Protein AF-A0A2D4PIX5-F1 (afdb_monomer_lite)

Structure (mmCIF, N/CA/C/O backbone):
data_AF-A0A2D4PIX5-F1
#
_entry.id   AF-A0A2D4PIX5-F1
#
loop_
_atom_site.group_PDB
_atom_site.id
_atom_site.type_symbol
_atom_site.label_atom_id
_atom_site.label_alt_id
_atom_site.label_comp_id
_atom_site.label_asym_id
_atom_site.label_entity_id
_atom_site.label_seq_id
_atom_site.pdbx_PDB_ins_code
_atom_site.Cartn_x
_atom_site.Cartn_y
_atom_site.Cartn_z
_atom_site.occupancy
_atom_site.B_iso_or_equiv
_atom_site.auth_seq_id
_atom_site.auth_comp_id
_atom_site.auth_asym_id
_atom_site.auth_atom_id
_atom_site.pdbx_PDB_model_num
ATOM 1 N N . SER A 1 1 ? -19.428 -0.415 3.803 1.00 68.75 1 SER A N 1
ATOM 2 C CA . SER A 1 1 ? -18.200 0.002 3.104 1.00 68.75 1 SER A CA 1
ATOM 3 C C . SER A 1 1 ? -18.529 0.098 1.639 1.00 68.75 1 SER A C 1
ATOM 5 O O . SER A 1 1 ? -19.451 -0.589 1.212 1.00 68.75 1 SER A O 1
ATOM 7 N N . MET A 1 2 ? -17.890 1.012 0.929 1.00 78.06 2 MET A N 1
ATOM 8 C CA . MET A 1 2 ? -18.150 1.295 -0.472 1.00 78.06 2 MET A CA 1
ATOM 9 C C . MET A 1 2 ? -17.023 0.673 -1.292 1.00 78.06 2 MET A C 1
ATOM 11 O O . MET A 1 2 ? -15.853 0.992 -1.094 1.00 78.06 2 MET A O 1
ATOM 15 N N . LEU A 1 3 ? -17.394 -0.285 -2.132 1.00 86.81 3 LEU A N 1
ATOM 16 C CA . LEU A 1 3 ? -16.522 -0.913 -3.115 1.00 86.81 3 LEU A CA 1
ATOM 17 C C . LEU A 1 3 ? -16.951 -0.326 -4.456 1.00 86.81 3 LEU A C 1
ATOM 19 O O . LEU A 1 3 ? -18.139 -0.402 -4.776 1.00 86.81 3 LEU A O 1
ATOM 23 N N . GLU A 1 4 ? -16.030 0.305 -5.174 1.00 85.31 4 GLU A N 1
ATOM 24 C CA . GLU A 1 4 ? -16.327 0.895 -6.481 1.00 85.31 4 GLU A CA 1
ATOM 25 C C . GLU A 1 4 ? -15.923 -0.084 -7.592 1.00 85.31 4 GLU A C 1
ATOM 27 O O . GLU A 1 4 ? -16.443 -1.199 -7.657 1.00 85.31 4 GLU A O 1
ATOM 32 N N . GLU A 1 5 ? -14.991 0.308 -8.457 1.00 86.38 5 GLU A N 1
ATOM 33 C CA . GLU A 1 5 ? -14.587 -0.456 -9.631 1.00 86.38 5 GLU A CA 1
ATOM 34 C C . GLU A 1 5 ? -13.271 -1.203 -9.414 1.00 86.38 5 GLU A C 1
ATOM 36 O O . GLU A 1 5 ? -12.406 -0.778 -8.649 1.00 86.38 5 GLU A O 1
ATOM 41 N N . ASN A 1 6 ? -13.118 -2.329 -10.120 1.00 90.62 6 ASN A N 1
ATOM 42 C CA . ASN A 1 6 ? -11.876 -3.103 -10.193 1.00 90.62 6 ASN A CA 1
ATOM 43 C C . ASN A 1 6 ? -11.284 -3.460 -8.818 1.00 90.62 6 ASN A C 1
ATOM 45 O O . ASN A 1 6 ? -10.094 -3.263 -8.572 1.00 90.62 6 ASN A O 1
ATOM 49 N N . VAL A 1 7 ? -12.122 -3.985 -7.918 1.00 93.38 7 VAL A N 1
ATOM 50 C CA . VAL A 1 7 ? -11.693 -4.427 -6.585 1.00 93.38 7 VAL A CA 1
ATOM 51 C C . VAL A 1 7 ? -11.619 -5.948 -6.509 1.00 93.38 7 VAL A C 1
ATOM 53 O O . VAL A 1 7 ? -12.596 -6.639 -6.801 1.00 93.38 7 VAL A O 1
ATOM 56 N N . LEU A 1 8 ? -10.479 -6.470 -6.054 1.00 93.50 8 LEU A N 1
ATOM 57 C CA . LEU A 1 8 ? -10.294 -7.888 -5.742 1.00 93.50 8 LEU A CA 1
ATOM 58 C C . LEU A 1 8 ? -10.077 -8.054 -4.239 1.00 93.50 8 LEU A C 1
ATOM 60 O O . LEU A 1 8 ? -9.268 -7.343 -3.654 1.00 93.50 8 LEU A O 1
ATOM 64 N N . ILE A 1 9 ? -10.789 -8.996 -3.616 1.00 93.31 9 ILE A N 1
ATOM 65 C CA . ILE A 1 9 ? -10.657 -9.305 -2.187 1.00 93.31 9 ILE A CA 1
ATOM 66 C C . ILE A 1 9 ? -10.361 -10.793 -2.027 1.00 93.31 9 ILE A C 1
ATOM 68 O O . ILE A 1 9 ? -11.140 -11.639 -2.469 1.00 93.31 9 ILE A O 1
ATOM 72 N N . GLY A 1 10 ? -9.242 -11.103 -1.382 1.00 92.88 10 GLY A N 1
ATOM 73 C CA . GLY A 1 10 ? -8.827 -12.459 -1.071 1.00 92.88 10 GLY A CA 1
ATOM 74 C C . GLY A 1 10 ? -9.672 -13.121 0.017 1.00 92.88 10 GLY A C 1
ATOM 75 O O . GLY A 1 10 ? -10.401 -12.486 0.784 1.00 92.88 10 GLY A O 1
ATOM 76 N N . GLN A 1 11 ? -9.572 -14.446 0.089 1.00 94.75 11 GLN A N 1
ATOM 77 C CA . GLN A 1 11 ? -10.284 -15.246 1.080 1.00 94.75 11 GLN A CA 1
ATOM 78 C C . GLN A 1 11 ? -9.798 -14.936 2.503 1.00 94.75 11 GLN A C 1
ATOM 80 O O . GLN A 1 11 ? -8.610 -14.757 2.733 1.00 94.75 11 GLN A O 1
ATOM 85 N N . GLY A 1 12 ? -10.717 -14.917 3.473 1.00 92.50 12 GLY A N 1
ATOM 86 C CA . GLY A 1 12 ? -10.371 -14.698 4.884 1.00 92.50 12 GLY A CA 1
ATOM 87 C C . GLY A 1 12 ? -10.141 -13.232 5.255 1.00 92.50 12 GLY A C 1
ATOM 88 O O . GLY A 1 12 ? -9.856 -12.942 6.413 1.00 92.50 12 GLY A O 1
ATOM 89 N N . THR A 1 13 ? -10.308 -12.309 4.305 1.00 94.38 13 THR A N 1
ATOM 90 C CA . THR A 1 13 ? -10.126 -10.878 4.539 1.00 94.38 13 THR A CA 1
ATOM 91 C C . THR A 1 13 ? -11.342 -10.249 5.218 1.00 94.38 13 THR A C 1
ATOM 93 O O . THR A 1 13 ? -12.487 -10.473 4.820 1.00 94.38 13 THR A O 1
ATOM 96 N N . SER A 1 14 ? -11.101 -9.423 6.236 1.00 93.56 14 SER A N 1
ATOM 97 C CA . SER A 1 14 ? -12.134 -8.667 6.949 1.00 93.56 14 SER A CA 1
ATOM 98 C C . SER A 1 14 ? -12.014 -7.176 6.657 1.00 93.56 14 SER A C 1
ATOM 100 O O . SER A 1 14 ? -10.952 -6.597 6.882 1.00 93.56 14 SER A O 1
ATOM 102 N N . VAL A 1 15 ? -13.105 -6.546 6.216 1.00 93.62 15 VAL A N 1
ATOM 103 C CA . VAL A 1 15 ? -13.153 -5.107 5.917 1.00 93.62 15 VAL A CA 1
ATOM 104 C C . VAL A 1 15 ? -14.018 -4.378 6.938 1.00 93.62 15 VAL A C 1
ATOM 106 O O . VAL A 1 15 ? -15.182 -4.733 7.131 1.00 93.62 15 VAL A O 1
ATOM 109 N N . GLY A 1 16 ? -13.456 -3.350 7.577 1.00 92.06 16 GLY A N 1
ATOM 110 C CA . GLY A 1 16 ? -14.145 -2.490 8.533 1.00 92.06 16 GLY A CA 1
ATOM 111 C C . GLY A 1 16 ? -15.233 -1.622 7.902 1.00 92.06 16 GLY A C 1
ATOM 112 O O . GLY A 1 16 ? -15.526 -1.701 6.709 1.00 92.06 16 GLY A O 1
ATOM 113 N N . THR A 1 17 ? -15.873 -0.785 8.718 1.00 93.50 17 THR A N 1
ATOM 114 C CA . THR A 1 17 ? -16.970 0.104 8.299 1.00 93.50 17 THR A CA 1
ATOM 115 C C . THR A 1 17 ? -16.481 1.410 7.675 1.00 93.50 17 THR A C 1
ATOM 117 O O . THR A 1 17 ? -15.438 1.933 8.041 1.00 93.50 17 THR A O 1
ATOM 120 N N . LYS A 1 18 ? -17.294 1.995 6.779 1.00 92.75 18 LYS A N 1
ATOM 121 C CA . LYS A 1 18 ? -17.031 3.287 6.104 1.00 92.75 18 LYS A CA 1
ATOM 122 C C . LYS A 1 18 ? -15.736 3.338 5.275 1.00 92.75 18 LYS A C 1
ATOM 124 O O . LYS A 1 18 ? -15.206 4.419 5.063 1.00 92.75 18 LYS A O 1
ATOM 129 N N . CYS A 1 19 ? -15.244 2.197 4.801 1.00 93.12 19 CYS A N 1
ATOM 130 C CA . CYS A 1 19 ? -14.087 2.169 3.906 1.00 93.12 19 CYS A CA 1
ATOM 131 C C . CYS A 1 19 ? -14.503 2.466 2.462 1.00 93.12 19 CYS A C 1
ATOM 133 O O . CYS A 1 19 ? -15.611 2.081 2.077 1.00 93.12 19 CYS A O 1
ATOM 135 N N . CYS A 1 20 ? -13.616 3.093 1.694 1.00 93.56 20 CYS A N 1
ATOM 136 C CA . CYS A 1 20 ? -13.754 3.333 0.257 1.00 93.56 20 CYS A CA 1
ATOM 137 C C . CYS A 1 20 ? -12.585 2.654 -0.456 1.00 93.56 20 CYS A C 1
ATOM 139 O O . CYS A 1 20 ? -11.434 2.947 -0.141 1.00 93.56 20 CYS A O 1
ATOM 141 N N . ILE A 1 21 ? -12.874 1.719 -1.360 1.00 94.00 21 ILE A N 1
ATOM 142 C CA . ILE A 1 21 ? -11.852 0.927 -2.052 1.00 94.00 21 ILE A CA 1
ATOM 143 C C . ILE A 1 21 ? -12.113 1.019 -3.556 1.00 94.00 21 ILE A C 1
ATOM 145 O O . ILE A 1 21 ? -13.198 0.645 -4.011 1.00 94.00 21 ILE A O 1
ATOM 149 N N . THR A 1 22 ? -11.118 1.506 -4.298 1.00 93.94 22 THR A N 1
ATOM 150 C CA . THR A 1 22 ? -11.182 1.801 -5.736 1.00 93.94 22 THR A CA 1
ATOM 151 C C . THR A 1 22 ? -9.946 1.239 -6.440 1.00 93.94 22 THR A C 1
ATOM 153 O O . THR A 1 22 ? -8.817 1.415 -5.974 1.00 93.94 22 THR A O 1
ATOM 156 N N . ASN A 1 23 ? -10.139 0.509 -7.541 1.00 93.69 23 ASN A N 1
ATOM 157 C CA . ASN A 1 23 ? -9.085 -0.058 -8.395 1.00 93.69 23 ASN A CA 1
ATOM 158 C C . ASN A 1 23 ? -7.965 -0.780 -7.624 1.00 93.69 23 ASN A C 1
ATOM 160 O O . ASN A 1 23 ? -6.791 -0.647 -7.961 1.00 93.69 23 ASN A O 1
ATOM 164 N N . SER A 1 24 ? -8.316 -1.491 -6.553 1.00 94.69 24 SER A N 1
ATOM 165 C CA . SER A 1 24 ? -7.353 -2.029 -5.591 1.00 94.69 24 SER A CA 1
ATOM 166 C C . SER A 1 24 ? -7.476 -3.541 -5.447 1.00 94.69 24 SER A C 1
ATOM 168 O O . SER A 1 24 ? -8.567 -4.111 -5.507 1.00 94.69 24 SER A O 1
ATOM 170 N N . VAL A 1 25 ? -6.348 -4.194 -5.199 1.00 94.69 25 VAL A N 1
ATOM 171 C CA . VAL A 1 25 ? -6.268 -5.639 -4.970 1.00 94.69 25 VAL A CA 1
ATOM 172 C C . VAL A 1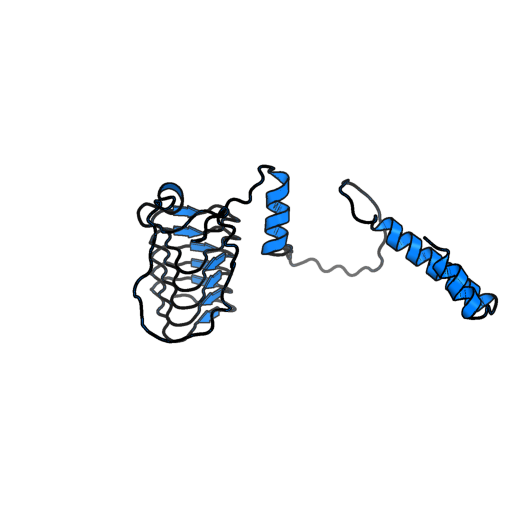 25 ? -5.906 -5.882 -3.517 1.00 94.69 25 VAL A C 1
ATOM 174 O O . VAL A 1 25 ? -4.940 -5.318 -3.014 1.00 94.69 25 VAL A O 1
ATOM 177 N N . ILE A 1 26 ? -6.678 -6.729 -2.845 1.00 95.44 26 ILE A N 1
ATOM 178 C CA . ILE A 1 26 ? -6.451 -7.127 -1.461 1.00 95.44 26 ILE A CA 1
ATOM 179 C C . ILE A 1 26 ? -6.238 -8.634 -1.420 1.00 95.44 26 ILE A C 1
ATOM 181 O O . ILE A 1 26 ? -7.119 -9.391 -1.829 1.00 95.44 26 ILE A O 1
ATOM 185 N N . GLY A 1 27 ? -5.087 -9.066 -0.911 1.00 93.81 27 GLY A N 1
ATOM 186 C CA . GLY A 1 27 ? -4.755 -10.470 -0.721 1.00 93.81 27 GLY A CA 1
ATOM 187 C C . GLY A 1 27 ? -5.623 -11.183 0.330 1.00 93.81 27 GLY A C 1
ATOM 188 O O . GLY A 1 27 ? -6.528 -10.588 0.927 1.00 93.81 27 GLY A O 1
ATOM 189 N N . PRO A 1 28 ? -5.419 -12.498 0.506 1.00 95.25 28 PRO A N 1
ATOM 190 C CA . PRO A 1 28 ? -6.072 -13.308 1.526 1.00 95.25 28 PRO A CA 1
ATOM 191 C C . PRO A 1 28 ? -5.591 -12.984 2.948 1.00 95.25 28 PRO A C 1
ATOM 193 O O . PRO A 1 28 ? -4.475 -12.519 3.162 1.00 95.25 28 PRO A O 1
ATOM 196 N N . ASN A 1 29 ? -6.452 -13.288 3.924 1.00 94.75 29 ASN A N 1
ATOM 197 C CA . ASN A 1 29 ? -6.227 -13.121 5.367 1.00 94.75 29 ASN A CA 1
ATOM 198 C C . ASN A 1 29 ? -5.906 -11.686 5.824 1.00 94.75 29 ASN A C 1
ATOM 200 O O . ASN A 1 29 ? -5.376 -11.476 6.916 1.00 94.75 29 ASN A O 1
ATOM 204 N N . CYS A 1 30 ? -6.274 -10.680 5.032 1.00 95.38 30 CYS A N 1
ATOM 205 C CA . CYS A 1 30 ? -6.014 -9.287 5.374 1.00 95.38 30 CYS A CA 1
ATOM 206 C C . CYS A 1 30 ? -7.049 -8.735 6.362 1.00 95.38 30 CYS A C 1
ATOM 208 O O . CYS A 1 30 ? -8.229 -9.099 6.353 1.00 95.38 30 CYS A O 1
ATOM 210 N N . LYS A 1 31 ? -6.639 -7.788 7.203 1.00 95.31 31 LYS A N 1
ATOM 211 C CA . LYS A 1 31 ? -7.540 -7.073 8.116 1.00 95.31 31 LYS A CA 1
ATOM 212 C C . LYS A 1 31 ? -7.507 -5.594 7.804 1.00 95.31 31 LYS A C 1
ATOM 214 O O . LYS A 1 31 ? -6.478 -4.957 7.970 1.00 95.31 31 LYS A O 1
ATOM 219 N N . ILE A 1 32 ? -8.636 -5.053 7.370 1.00 95.25 32 ILE A N 1
ATOM 220 C CA . ILE A 1 32 ? -8.787 -3.638 7.045 1.00 95.25 32 ILE A CA 1
ATOM 221 C C . ILE A 1 32 ? -9.633 -2.977 8.131 1.00 95.25 32 ILE A C 1
ATOM 223 O O . ILE A 1 32 ? -10.756 -3.417 8.387 1.00 95.25 32 ILE A O 1
ATOM 227 N N . GLY A 1 33 ? -9.097 -1.923 8.745 1.00 93.75 33 GLY A N 1
ATOM 228 C CA . GLY A 1 33 ? -9.767 -1.110 9.756 1.00 93.75 33 GLY A CA 1
ATOM 229 C C . GLY A 1 33 ? -10.956 -0.298 9.233 1.00 93.75 33 GLY A C 1
ATOM 230 O O . GLY A 1 33 ? -11.433 -0.474 8.112 1.00 93.75 33 GLY A O 1
ATOM 231 N N . ASN A 1 34 ? -11.468 0.600 10.069 1.00 94.88 34 ASN A N 1
ATOM 232 C CA . ASN A 1 34 ? -12.599 1.478 9.775 1.00 94.88 34 ASN A CA 1
ATOM 233 C C . ASN A 1 34 ? -12.159 2.780 9.100 1.00 94.88 34 ASN A C 1
ATOM 235 O O . ASN A 1 34 ? -11.138 3.358 9.452 1.00 94.88 34 ASN A O 1
ATOM 239 N N . GLY A 1 35 ? -12.976 3.298 8.180 1.00 93.25 35 GLY A N 1
ATOM 240 C CA . GLY A 1 35 ? -12.723 4.589 7.531 1.00 93.25 35 GLY A CA 1
ATOM 241 C C . GLY A 1 35 ? -11.491 4.597 6.624 1.00 93.25 35 GLY A C 1
ATOM 242 O O . GLY A 1 35 ? -10.931 5.663 6.387 1.00 93.25 35 GLY A O 1
ATOM 243 N N . VAL A 1 36 ? -11.059 3.423 6.155 1.00 95.62 36 VAL A N 1
ATOM 244 C CA . VAL A 1 36 ? -9.877 3.276 5.300 1.00 95.62 36 VAL A CA 1
ATOM 245 C C . VAL A 1 36 ? -10.204 3.687 3.867 1.00 95.62 36 VAL A C 1
ATOM 247 O O . VAL A 1 36 ? -11.257 3.325 3.338 1.00 95.62 36 VAL A O 1
ATOM 250 N N . LEU A 1 37 ? -9.288 4.411 3.230 1.00 94.88 37 LEU A N 1
ATOM 251 C CA . LEU A 1 37 ? -9.369 4.775 1.819 1.00 94.88 37 LEU A CA 1
ATOM 252 C C . LEU A 1 37 ? -8.235 4.086 1.059 1.00 94.88 37 LEU A C 1
ATOM 254 O O . LEU A 1 37 ? -7.066 4.338 1.344 1.00 94.88 37 LEU A O 1
ATOM 258 N N . LEU A 1 38 ? -8.589 3.221 0.111 1.00 94.38 38 LEU A N 1
ATOM 259 C CA . LEU A 1 38 ? -7.655 2.540 -0.783 1.00 94.38 38 LEU A CA 1
ATOM 260 C C . LEU A 1 38 ? -7.947 2.967 -2.221 1.00 94.38 38 LEU A C 1
ATOM 262 O O . LEU A 1 38 ? -9.036 2.688 -2.717 1.00 94.38 38 LEU A O 1
ATOM 266 N N . ASP A 1 39 ? -6.985 3.612 -2.876 1.00 94.38 39 ASP A N 1
ATOM 267 C CA . ASP A 1 39 ? -7.080 3.987 -4.289 1.00 94.38 39 A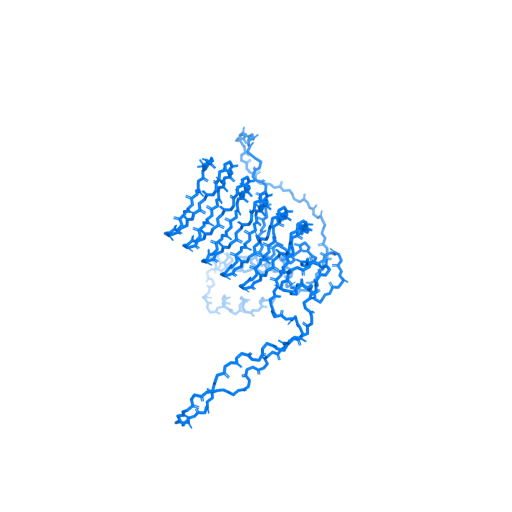SP A CA 1
ATOM 268 C C . ASP A 1 39 ? -5.865 3.480 -5.066 1.00 94.38 39 ASP A C 1
ATOM 270 O O . ASP A 1 39 ? -4.729 3.864 -4.778 1.00 94.38 39 ASP A O 1
ATOM 274 N N . ARG A 1 40 ? -6.102 2.614 -6.060 1.00 94.06 40 ARG A N 1
ATOM 275 C CA . ARG A 1 40 ? -5.048 1.970 -6.868 1.00 94.06 40 ARG A CA 1
ATOM 276 C C . ARG A 1 40 ? -3.971 1.278 -6.015 1.00 94.06 40 ARG A C 1
ATOM 278 O O . ARG A 1 40 ? -2.786 1.344 -6.333 1.00 94.06 40 ARG A O 1
ATOM 285 N N . ALA A 1 41 ? -4.368 0.645 -4.913 1.00 94.38 41 ALA A N 1
ATOM 286 C CA . ALA A 1 41 ? -3.458 0.004 -3.970 1.00 94.38 41 ALA A CA 1
ATOM 287 C C . ALA A 1 41 ? -3.385 -1.517 -4.176 1.00 94.38 41 ALA A C 1
ATOM 289 O O . ALA A 1 41 ? -4.388 -2.169 -4.474 1.00 94.38 41 ALA A O 1
ATOM 290 N N . PHE A 1 42 ? -2.204 -2.089 -3.950 1.00 94.75 42 PHE A N 1
ATOM 291 C CA . PHE A 1 42 ? -1.979 -3.534 -3.983 1.00 94.75 42 PHE A CA 1
ATOM 292 C C . PHE A 1 42 ? -1.547 -4.016 -2.608 1.00 94.75 42 PHE A C 1
ATOM 294 O O . PHE A 1 42 ? -0.483 -3.647 -2.121 1.00 94.75 42 PHE A O 1
ATOM 301 N N . LEU A 1 43 ? -2.374 -4.848 -1.989 1.00 95.25 43 LEU A N 1
ATOM 302 C CA . LEU A 1 43 ? -2.099 -5.463 -0.704 1.00 95.25 43 LEU A CA 1
ATOM 303 C C . LEU A 1 43 ? -1.913 -6.956 -0.907 1.00 95.25 43 LEU A C 1
ATOM 305 O O . LEU A 1 43 ? -2.764 -7.608 -1.514 1.00 95.25 43 LEU A O 1
ATOM 309 N N . TRP A 1 44 ? -0.806 -7.479 -0.401 1.00 94.75 44 TRP A N 1
ATOM 310 C CA . TRP A 1 44 ? -0.479 -8.897 -0.471 1.00 94.75 44 TRP A CA 1
ATOM 311 C C . TRP A 1 44 ? -1.136 -9.670 0.679 1.00 94.75 44 TRP A C 1
ATOM 313 O O . TRP A 1 44 ? -2.228 -9.301 1.115 1.00 94.75 44 TRP A O 1
ATOM 323 N N . ASN A 1 45 ? -0.544 -10.783 1.113 1.00 94.25 45 ASN A N 1
ATOM 324 C CA . ASN A 1 45 ? -1.154 -11.707 2.058 1.00 94.25 45 ASN A CA 1
ATOM 325 C C . ASN A 1 45 ? -0.918 -11.255 3.507 1.00 94.25 45 ASN A C 1
ATOM 327 O O . ASN A 1 45 ? 0.107 -10.655 3.833 1.00 94.25 45 ASN A O 1
ATOM 331 N N . ASP A 1 46 ? -1.874 -11.558 4.388 1.00 94.38 46 ASP A N 1
ATOM 332 C CA . ASP A 1 46 ? -1.741 -11.352 5.838 1.00 94.38 46 ASP A CA 1
ATOM 333 C C . ASP A 1 46 ? -1.441 -9.888 6.245 1.00 94.38 46 ASP A C 1
ATOM 335 O O . ASP A 1 46 ? -0.869 -9.607 7.301 1.00 94.38 46 ASP A O 1
ATOM 339 N N . VAL A 1 47 ? -1.880 -8.919 5.433 1.00 95.19 47 VAL A N 1
ATOM 340 C CA . VAL A 1 47 ? -1.683 -7.482 5.683 1.00 95.19 47 VAL A CA 1
ATOM 341 C C . VAL A 1 47 ? -2.695 -6.950 6.696 1.00 95.19 47 VAL A C 1
ATOM 343 O O . VAL A 1 47 ? -3.898 -7.216 6.614 1.00 95.19 47 VAL A O 1
ATOM 346 N N . HIS A 1 48 ? -2.218 -6.140 7.640 1.00 94.75 48 HIS A N 1
ATOM 347 C CA . HIS A 1 48 ? -3.038 -5.538 8.690 1.00 94.75 48 HIS A CA 1
ATOM 348 C C . HIS A 1 48 ? -3.039 -4.013 8.560 1.00 94.75 48 HIS A C 1
ATOM 350 O O . HIS A 1 48 ? -2.006 -3.372 8.715 1.00 94.75 48 HIS A O 1
ATOM 356 N N . ILE A 1 49 ? -4.206 -3.419 8.318 1.00 95.50 49 ILE A N 1
ATOM 357 C CA . ILE A 1 49 ? -4.407 -1.971 8.216 1.00 95.50 49 ILE A CA 1
ATOM 358 C C . ILE A 1 49 ? -5.258 -1.482 9.388 1.00 95.50 49 ILE A C 1
ATOM 360 O O . ILE A 1 49 ? -6.343 -2.009 9.637 1.00 95.50 49 ILE A O 1
ATOM 364 N N . GLY A 1 50 ? -4.785 -0.442 10.068 1.00 94.50 50 GLY A N 1
ATOM 365 C CA . GLY A 1 50 ? -5.495 0.258 11.131 1.00 94.50 50 GLY A CA 1
ATOM 366 C C . GLY A 1 50 ? -6.641 1.146 10.643 1.00 94.50 50 GLY A C 1
ATOM 367 O O . GLY A 1 50 ? -6.964 1.223 9.457 1.00 94.50 50 GLY A O 1
ATOM 368 N N . ASP A 1 51 ? -7.265 1.835 11.592 1.00 95.44 51 ASP A N 1
ATOM 369 C CA . ASP A 1 51 ? -8.384 2.737 11.328 1.00 95.44 51 ASP A CA 1
ATOM 370 C C . ASP A 1 51 ? -7.887 4.079 10.752 1.00 95.44 51 ASP A C 1
ATOM 372 O O . ASP A 1 51 ? -6.800 4.555 11.080 1.00 95.44 51 ASP A O 1
ATOM 376 N N . GLY A 1 52 ? -8.676 4.689 9.863 1.00 92.69 52 GLY A N 1
ATOM 377 C CA . GLY A 1 52 ? -8.389 6.009 9.284 1.00 92.69 52 GLY A CA 1
ATOM 378 C C . GLY A 1 52 ? -7.226 6.054 8.286 1.00 92.69 52 GLY A C 1
ATOM 379 O O . GLY A 1 52 ? -6.815 7.141 7.879 1.00 92.69 52 GLY A O 1
ATOM 380 N N . VAL A 1 53 ? -6.696 4.899 7.877 1.00 95.38 53 VAL A N 1
ATOM 381 C CA . VAL A 1 53 ? -5.552 4.820 6.960 1.00 95.38 53 VAL A CA 1
ATOM 382 C C . VAL A 1 53 ? -5.946 5.211 5.537 1.00 95.38 53 VAL A C 1
ATOM 384 O O . VAL A 1 53 ? -7.014 4.847 5.041 1.00 95.38 53 VAL A O 1
ATOM 387 N N . LYS A 1 54 ? -5.054 5.929 4.854 1.00 95.12 54 LYS A N 1
ATOM 388 C CA . LYS A 1 54 ? -5.215 6.324 3.452 1.00 95.12 54 LYS A CA 1
ATOM 389 C C . LYS A 1 54 ? -4.035 5.824 2.637 1.00 95.12 54 LYS A C 1
ATOM 391 O O . LYS A 1 54 ? -2.895 6.145 2.966 1.00 95.12 54 LYS A O 1
ATOM 396 N N . ILE A 1 55 ? -4.310 5.056 1.590 1.00 94.94 55 ILE A N 1
ATOM 397 C CA . ILE A 1 55 ? -3.297 4.480 0.706 1.00 94.94 55 ILE A CA 1
ATOM 398 C C . ILE A 1 55 ? -3.638 4.841 -0.734 1.00 94.94 55 ILE A C 1
ATOM 400 O O . ILE A 1 55 ? -4.715 4.498 -1.223 1.00 94.94 55 ILE A O 1
ATOM 404 N N . TYR A 1 56 ? -2.699 5.501 -1.407 1.00 94.62 56 TYR A N 1
ATOM 405 C CA . TYR A 1 56 ? -2.816 5.897 -2.808 1.00 94.62 56 TYR A CA 1
ATOM 406 C C . TYR A 1 56 ? -1.687 5.259 -3.614 1.00 94.62 56 TYR A C 1
ATOM 408 O O . TYR A 1 56 ? -0.536 5.379 -3.204 1.00 94.62 56 TYR A O 1
ATOM 416 N N . GLN A 1 57 ? -1.991 4.599 -4.739 1.00 93.44 57 GLN A N 1
ATOM 417 C CA . GLN A 1 57 ? -1.011 4.081 -5.716 1.00 93.44 57 GLN A CA 1
ATOM 418 C C . GLN A 1 57 ? 0.234 3.458 -5.068 1.00 93.44 57 GLN A C 1
ATOM 420 O O . GLN A 1 57 ? 1.357 3.857 -5.358 1.00 93.44 57 GLN A O 1
ATOM 425 N N . SER A 1 58 ? 0.031 2.551 -4.117 1.00 93.31 58 SER A N 1
ATOM 426 C CA . SER A 1 58 ? 1.103 2.005 -3.281 1.00 93.31 58 SER A CA 1
ATOM 427 C C . SER A 1 58 ? 0.983 0.492 -3.161 1.00 93.31 58 SER A C 1
ATOM 429 O O . SER A 1 58 ? -0.107 -0.071 -3.308 1.00 93.31 58 SER A O 1
ATOM 431 N N . ILE A 1 59 ? 2.112 -0.158 -2.886 1.00 93.50 59 ILE A N 1
ATOM 432 C CA . ILE A 1 59 ? 2.206 -1.607 -2.696 1.00 93.50 59 ILE A CA 1
ATOM 433 C C . ILE A 1 59 ? 2.533 -1.897 -1.233 1.00 93.50 59 ILE A C 1
ATOM 435 O O . ILE A 1 59 ? 3.442 -1.300 -0.654 1.00 93.50 59 ILE A O 1
ATOM 439 N N . VAL A 1 60 ? 1.791 -2.833 -0.649 1.00 94.06 60 VAL A N 1
ATOM 440 C CA . VAL A 1 60 ? 2.012 -3.355 0.698 1.00 94.06 60 VAL A CA 1
ATOM 441 C C . VAL A 1 60 ? 2.207 -4.865 0.607 1.00 94.06 60 VAL A C 1
ATOM 443 O O . VAL A 1 60 ? 1.272 -5.586 0.252 1.00 94.06 60 VAL A O 1
ATOM 446 N N . CYS A 1 61 ? 3.424 -5.322 0.897 1.00 93.06 61 CYS A N 1
ATOM 447 C CA . CYS A 1 61 ? 3.816 -6.728 0.817 1.00 93.06 61 CYS A CA 1
ATOM 448 C C . CYS A 1 61 ? 3.354 -7.551 2.035 1.00 93.06 61 CYS A C 1
ATOM 450 O O . CYS A 1 61 ? 2.652 -7.052 2.915 1.00 93.06 61 CYS A O 1
ATOM 452 N N . ASP A 1 62 ? 3.729 -8.834 2.057 1.00 92.88 62 ASP A N 1
ATOM 453 C CA . ASP A 1 62 ? 3.235 -9.827 3.015 1.00 92.88 62 ASP A CA 1
ATOM 454 C C . ASP A 1 62 ? 3.541 -9.478 4.478 1.00 92.88 62 ASP A C 1
ATOM 456 O O . ASP A 1 62 ? 4.612 -8.965 4.804 1.00 92.88 62 ASP A O 1
ATOM 460 N N . GLU A 1 63 ? 2.614 -9.798 5.384 1.00 91.00 63 GLU A N 1
ATOM 461 C CA . GLU A 1 63 ? 2.781 -9.615 6.840 1.00 91.00 63 GLU A CA 1
ATOM 462 C C . GLU A 1 63 ? 3.069 -8.161 7.275 1.00 91.00 63 GLU A C 1
ATOM 464 O O . GLU A 1 63 ? 3.525 -7.913 8.394 1.00 91.00 63 GLU A O 1
ATOM 469 N N . ALA A 1 64 ? 2.818 -7.175 6.412 1.00 91.12 64 ALA A N 1
ATOM 470 C CA . ALA A 1 64 ? 2.999 -5.775 6.764 1.00 91.12 64 ALA A CA 1
ATOM 471 C C . ALA A 1 64 ? 1.867 -5.274 7.680 1.00 91.12 64 ALA A C 1
ATOM 473 O O . ALA A 1 64 ? 0.683 -5.578 7.485 1.00 91.12 64 ALA A O 1
ATOM 474 N N . GLU A 1 65 ? 2.225 -4.445 8.661 1.00 92.00 65 GLU A N 1
ATOM 475 C CA . GLU A 1 65 ? 1.275 -3.802 9.568 1.00 92.00 65 GLU A CA 1
ATOM 476 C C . GLU A 1 65 ? 1.313 -2.280 9.421 1.00 92.00 65 GLU A C 1
ATOM 478 O O . GLU A 1 65 ? 2.310 -1.629 9.731 1.00 92.00 65 GLU A O 1
ATOM 483 N N . VAL A 1 66 ? 0.187 -1.685 9.047 1.00 92.88 66 VAL A N 1
ATOM 484 C CA . VAL A 1 66 ? -0.009 -0.236 9.025 1.00 92.88 66 VAL A CA 1
ATOM 485 C C . VAL A 1 66 ? -0.903 0.146 10.197 1.00 92.88 66 VAL A C 1
ATOM 487 O O . VAL A 1 66 ? -2.042 -0.308 10.283 1.00 92.88 66 VAL A O 1
ATOM 490 N N . LYS A 1 67 ? -0.399 0.957 11.131 1.00 92.81 67 LYS A N 1
ATOM 491 C CA . LYS A 1 67 ? -1.182 1.430 12.285 1.00 92.81 67 LYS A CA 1
ATOM 492 C C . LYS A 1 67 ? -2.182 2.532 11.890 1.00 92.81 67 LYS A C 1
ATOM 494 O O . LYS A 1 67 ? -2.329 2.881 10.725 1.00 92.81 67 LYS A O 1
ATOM 499 N N . GLU A 1 68 ? -2.913 3.033 12.879 1.00 92.88 68 GLU A N 1
ATOM 500 C CA . GLU A 1 68 ? -3.968 4.045 12.734 1.00 92.88 68 GLU A CA 1
ATOM 501 C C . GLU A 1 68 ? -3.462 5.423 12.269 1.00 92.88 68 GLU A C 1
ATOM 503 O O . GLU A 1 68 ? -2.329 5.821 12.556 1.00 92.88 68 GLU A O 1
ATOM 508 N N . ASP A 1 69 ? -4.323 6.151 11.551 1.00 90.88 69 ASP A N 1
ATOM 509 C CA . ASP A 1 69 ? -4.081 7.517 11.055 1.00 90.88 69 ASP A CA 1
ATOM 510 C C . ASP A 1 69 ? -2.802 7.669 10.204 1.00 90.88 69 ASP A C 1
ATOM 512 O O . ASP A 1 69 ? -2.116 8.695 10.227 1.00 90.88 69 ASP A O 1
ATOM 516 N N . VAL A 1 70 ? -2.462 6.634 9.431 1.00 92.38 70 VAL A N 1
ATOM 517 C CA . VAL A 1 70 ? -1.331 6.658 8.493 1.00 92.38 70 VAL A CA 1
ATOM 518 C C . VAL A 1 70 ? -1.791 7.090 7.103 1.00 92.38 70 VAL A C 1
ATOM 520 O O . VAL A 1 70 ? -2.818 6.638 6.601 1.00 92.38 70 VAL A O 1
ATOM 523 N N . THR A 1 71 ? -1.012 7.951 6.450 1.00 93.12 71 THR A N 1
ATOM 524 C CA . THR A 1 71 ? -1.226 8.331 5.046 1.00 93.12 71 THR A CA 1
ATOM 525 C C . THR A 1 71 ? -0.015 7.942 4.205 1.00 93.12 71 THR A C 1
ATOM 527 O O . THR A 1 71 ? 1.082 8.464 4.410 1.00 93.12 71 THR A O 1
ATOM 530 N N . LEU A 1 72 ? -0.226 7.036 3.251 1.00 92.31 72 LEU A N 1
ATOM 531 C CA . LEU A 1 72 ? 0.744 6.650 2.230 1.00 92.31 72 LEU A CA 1
ATOM 532 C C . LEU A 1 72 ? 0.422 7.408 0.944 1.00 92.31 72 LEU A C 1
ATOM 534 O O . LEU A 1 72 ? -0.628 7.186 0.335 1.00 92.31 72 LEU A O 1
ATOM 538 N N . ASN A 1 73 ? 1.309 8.324 0.560 1.00 92.12 73 ASN A N 1
ATOM 539 C CA . ASN A 1 73 ? 1.207 9.028 -0.715 1.00 92.12 73 ASN A CA 1
ATOM 540 C C . ASN A 1 73 ? 1.516 8.090 -1.898 1.00 92.12 73 ASN A C 1
ATOM 542 O O . ASN A 1 73 ? 2.054 7.004 -1.688 1.00 92.12 73 ASN A O 1
ATOM 546 N N . PRO A 1 74 ? 1.198 8.497 -3.140 1.00 90.75 74 PRO A N 1
ATOM 547 C CA . PRO A 1 74 ? 1.491 7.716 -4.338 1.00 90.75 74 PRO A CA 1
ATOM 548 C C . PRO A 1 74 ? 2.930 7.201 -4.416 1.00 90.75 74 PRO A C 1
ATOM 550 O O . PRO A 1 74 ? 3.874 7.868 -3.994 1.00 90.75 74 PRO A O 1
ATOM 553 N N . HIS A 1 75 ? 3.099 6.025 -5.012 1.00 87.19 75 HIS A N 1
ATOM 554 C CA . HIS A 1 75 ? 4.388 5.386 -5.270 1.00 87.19 75 HIS A CA 1
ATOM 555 C C . HIS A 1 75 ? 5.137 4.898 -4.023 1.00 87.19 75 HIS A C 1
ATOM 557 O O . HIS A 1 75 ? 6.360 4.758 -4.063 1.00 87.19 75 HIS A O 1
ATOM 563 N N . CYS A 1 76 ? 4.443 4.633 -2.912 1.00 88.88 76 CYS A N 1
ATOM 564 C CA . CYS A 1 76 ? 5.080 4.039 -1.739 1.00 88.88 76 CYS A CA 1
ATOM 565 C C . CYS A 1 76 ? 5.128 2.507 -1.838 1.00 88.88 76 CYS A C 1
ATOM 567 O O . CYS A 1 76 ? 4.189 1.864 -2.316 1.00 88.88 76 CYS A O 1
ATOM 569 N N . VAL A 1 77 ? 6.213 1.917 -1.339 1.00 90.19 77 VAL A N 1
ATOM 570 C CA . VAL A 1 77 ? 6.397 0.463 -1.257 1.00 90.19 77 VAL A CA 1
ATOM 571 C C . VAL A 1 77 ? 6.749 0.084 0.174 1.00 90.19 77 VAL A C 1
ATOM 573 O O . VAL A 1 77 ? 7.751 0.542 0.720 1.00 90.19 77 VAL A O 1
ATOM 576 N N . LEU A 1 78 ? 5.929 -0.767 0.782 1.00 90.50 78 LEU A N 1
ATOM 577 C CA . LEU A 1 78 ? 6.213 -1.386 2.072 1.00 90.50 78 LEU A CA 1
ATOM 578 C C . LEU A 1 78 ? 6.585 -2.846 1.828 1.00 90.50 78 LEU A C 1
ATOM 580 O O . LEU A 1 78 ? 5.755 -3.604 1.324 1.00 90.50 78 LEU A O 1
ATOM 584 N N . THR A 1 79 ? 7.815 -3.240 2.163 1.00 88.88 79 THR A N 1
ATOM 585 C CA . THR A 1 79 ? 8.245 -4.639 2.026 1.00 88.88 79 THR A CA 1
ATOM 586 C C . THR A 1 79 ? 7.622 -5.528 3.099 1.00 88.88 79 THR A C 1
ATOM 588 O O . THR A 1 79 ? 6.944 -5.062 4.018 1.00 88.88 79 THR A O 1
ATOM 591 N N . SER A 1 80 ? 7.883 -6.831 2.995 1.00 86.56 80 SER A N 1
ATOM 592 C CA . SER A 1 80 ? 7.336 -7.815 3.917 1.00 86.56 80 SER A CA 1
ATOM 593 C C . SER A 1 80 ? 7.765 -7.559 5.363 1.00 86.56 80 SER A C 1
ATOM 595 O O . SER A 1 80 ? 8.875 -7.077 5.605 1.00 86.56 80 SER A O 1
ATOM 597 N N . GLN A 1 81 ? 6.878 -7.873 6.313 1.00 85.25 81 GLN A N 1
ATOM 598 C CA . GLN A 1 81 ? 7.087 -7.758 7.768 1.00 85.25 81 GLN A CA 1
ATOM 599 C C . GLN A 1 81 ? 7.402 -6.337 8.288 1.00 85.25 81 GLN A C 1
ATOM 601 O O . GLN A 1 81 ? 7.785 -6.152 9.451 1.00 85.25 81 GLN A O 1
ATOM 606 N N . VAL A 1 82 ? 7.225 -5.308 7.456 1.00 87.50 82 VAL A N 1
ATOM 607 C CA . VAL A 1 82 ? 7.379 -3.912 7.869 1.00 87.50 82 VAL A CA 1
ATOM 608 C C . VAL A 1 82 ? 6.199 -3.493 8.738 1.00 87.50 82 VAL A C 1
ATOM 610 O O . VAL A 1 82 ? 5.038 -3.750 8.423 1.00 87.50 82 VAL A O 1
ATOM 613 N N . VAL A 1 83 ? 6.501 -2.782 9.822 1.00 87.62 83 VAL A N 1
ATOM 614 C CA . VAL A 1 83 ? 5.489 -2.154 10.674 1.00 87.62 83 VAL A CA 1
ATOM 615 C C . VAL A 1 83 ? 5.614 -0.645 10.551 1.00 87.62 83 VAL A C 1
ATOM 617 O O . VAL A 1 83 ? 6.687 -0.085 10.768 1.00 87.62 83 VAL A O 1
ATOM 620 N N . VAL A 1 84 ? 4.507 0.021 10.257 1.00 88.06 84 VAL A N 1
ATOM 621 C CA . VAL A 1 84 ? 4.398 1.475 10.195 1.00 88.06 84 VAL A CA 1
ATOM 622 C C . VAL A 1 84 ? 3.610 1.963 11.403 1.00 88.06 84 VAL A C 1
ATOM 624 O O . VAL A 1 84 ? 2.455 1.596 11.586 1.00 88.06 84 VAL A O 1
ATOM 627 N N . GLY A 1 85 ? 4.234 2.790 12.235 1.00 85.12 85 GLY A N 1
ATOM 628 C CA . GLY A 1 85 ? 3.640 3.378 13.430 1.00 85.12 85 GLY A CA 1
ATOM 629 C C . GLY A 1 85 ? 2.524 4.393 13.134 1.00 85.12 85 GLY A C 1
ATOM 630 O O . GLY A 1 85 ? 2.406 4.883 12.013 1.00 85.12 85 GLY A O 1
ATOM 631 N N . PRO A 1 86 ? 1.701 4.722 14.146 1.00 88.75 86 PRO A N 1
ATOM 632 C CA . PRO A 1 86 ? 0.512 5.550 13.961 1.00 88.75 86 PRO A CA 1
ATOM 633 C C . PRO A 1 86 ? 0.850 7.027 13.717 1.00 88.75 86 PRO A C 1
ATOM 635 O O . PRO A 1 86 ? 1.917 7.495 14.125 1.00 88.75 86 PRO A O 1
ATOM 638 N N . ASN A 1 87 ? -0.091 7.778 13.132 1.00 85.44 87 ASN A N 1
ATOM 639 C CA . ASN A 1 87 ? 0.023 9.224 12.872 1.00 85.44 87 ASN A CA 1
ATOM 640 C C . ASN A 1 87 ? 1.247 9.616 12.018 1.00 85.44 87 ASN A C 1
ATOM 642 O O . ASN A 1 87 ? 1.931 10.608 12.296 1.00 85.44 87 ASN A O 1
ATOM 646 N N . LYS A 1 88 ? 1.551 8.827 10.983 1.00 83.38 88 LYS A N 1
ATOM 647 C CA . LYS A 1 88 ? 2.660 9.086 10.056 1.00 83.38 88 LYS A CA 1
ATOM 648 C C . LYS A 1 88 ? 2.165 9.352 8.643 1.00 83.38 88 LYS A C 1
ATOM 650 O O . LYS A 1 88 ? 1.239 8.711 8.155 1.00 83.38 88 LYS A O 1
ATOM 655 N N . VAL A 1 89 ? 2.818 10.302 7.982 1.00 88.00 89 VAL A N 1
ATOM 656 C CA . VAL A 1 89 ? 2.585 10.627 6.576 1.00 88.00 89 VAL A CA 1
ATOM 657 C C . VAL A 1 89 ? 3.875 10.347 5.826 1.00 88.00 89 VAL A C 1
ATOM 659 O O . VAL A 1 89 ? 4.901 10.952 6.133 1.00 88.00 89 VAL A O 1
ATOM 662 N N . PHE A 1 90 ? 3.820 9.428 4.869 1.00 86.69 90 PHE A N 1
ATOM 663 C CA . PHE A 1 90 ? 4.964 9.085 4.031 1.00 86.69 90 PHE A CA 1
ATOM 664 C C . PHE A 1 90 ? 4.904 9.900 2.746 1.00 86.69 90 PHE A C 1
ATOM 666 O O . PHE A 1 90 ? 3.839 9.934 2.123 1.00 86.69 90 PHE A O 1
ATOM 673 N N . PRO A 1 91 ? 5.987 10.588 2.349 1.00 85.50 91 PRO A N 1
ATOM 674 C CA . PRO A 1 91 ? 6.034 11.272 1.066 1.00 85.50 91 PRO A CA 1
ATOM 675 C C . PRO A 1 91 ? 5.961 10.256 -0.076 1.00 85.50 91 PRO A C 1
ATOM 677 O O . PRO A 1 91 ? 6.195 9.064 0.113 1.00 85.50 91 PRO A O 1
ATOM 680 N N . GLU A 1 92 ? 5.626 10.730 -1.268 1.00 85.88 92 GLU A N 1
ATOM 681 C CA . GLU A 1 92 ? 5.631 9.890 -2.466 1.00 85.88 92 GLU A CA 1
ATOM 682 C C . GLU A 1 92 ? 6.994 9.209 -2.690 1.00 85.88 92 GLU A C 1
ATOM 684 O O . GLU A 1 92 ? 8.033 9.701 -2.245 1.00 85.88 92 GLU A O 1
ATOM 689 N N . GLY A 1 93 ? 7.007 8.058 -3.365 1.00 78.62 93 GLY A N 1
ATOM 690 C CA . GLY A 1 93 ? 8.246 7.331 -3.686 1.00 78.62 93 GLY A CA 1
ATOM 691 C C . GLY A 1 93 ? 8.999 6.753 -2.484 1.00 78.62 93 GLY A C 1
ATOM 692 O O . GLY A 1 93 ? 10.166 6.392 -2.614 1.00 78.62 93 GLY A O 1
ATOM 693 N N . THR A 1 94 ? 8.371 6.694 -1.310 1.00 83.31 94 THR A N 1
ATOM 694 C CA . THR A 1 94 ? 8.984 6.128 -0.106 1.00 83.31 94 THR A CA 1
ATOM 695 C C . THR A 1 94 ? 9.016 4.607 -0.198 1.00 83.31 94 THR A C 1
ATOM 697 O O . THR A 1 94 ? 7.973 3.970 -0.336 1.00 83.31 94 THR A O 1
ATOM 700 N N . VAL A 1 95 ? 10.196 4.014 -0.031 1.00 85.38 95 VAL A N 1
ATOM 701 C CA . VAL A 1 95 ? 10.355 2.562 0.101 1.00 85.38 95 VAL A CA 1
ATOM 702 C C . VAL A 1 95 ? 10.783 2.237 1.528 1.00 85.38 95 VAL A C 1
ATOM 704 O O . VAL A 1 95 ? 11.794 2.745 1.999 1.00 85.38 95 VAL A O 1
ATOM 707 N N . VAL A 1 96 ? 10.027 1.401 2.235 1.00 84.81 96 VAL A N 1
ATOM 708 C CA . VAL A 1 96 ? 10.372 0.946 3.590 1.00 84.81 96 VAL A CA 1
ATOM 709 C C . VAL A 1 96 ? 10.721 -0.534 3.527 1.00 84.81 96 VAL A C 1
ATOM 711 O O . VAL A 1 96 ? 9.878 -1.330 3.122 1.00 84.81 96 VAL A O 1
ATOM 714 N N . SER A 1 97 ? 11.946 -0.881 3.929 1.00 82.19 97 SER A N 1
ATOM 715 C CA . SER A 1 97 ? 12.496 -2.238 3.896 1.00 82.19 97 SER A CA 1
ATOM 716 C C . SER A 1 97 ? 13.014 -2.690 5.260 1.00 82.19 97 SER A C 1
ATOM 718 O O . SER A 1 97 ? 13.488 -1.874 6.046 1.00 82.19 97 SER A O 1
ATOM 720 N N . LEU A 1 98 ? 12.961 -3.988 5.562 1.00 73.06 98 LEU A N 1
ATOM 721 C CA . LEU A 1 98 ? 13.676 -4.550 6.718 1.00 73.06 98 LEU A CA 1
ATOM 722 C C . LEU A 1 98 ? 15.171 -4.758 6.456 1.00 73.06 98 LEU A C 1
ATOM 724 O O . LEU A 1 98 ? 15.942 -4.783 7.413 1.00 73.06 98 LEU A O 1
ATOM 728 N N . HIS A 1 99 ? 15.576 -4.855 5.189 1.00 67.50 99 HIS A N 1
ATOM 729 C CA . HIS A 1 99 ? 16.980 -4.965 4.812 1.00 67.50 99 HIS A CA 1
ATOM 730 C C . HIS A 1 99 ? 17.591 -3.566 4.667 1.00 67.50 99 HIS A C 1
ATOM 732 O O . HIS A 1 99 ? 17.112 -2.778 3.839 1.00 67.50 99 HIS A O 1
ATOM 738 N N . PRO A 1 100 ? 18.612 -3.216 5.470 1.00 58.31 100 PRO A N 1
ATOM 739 C CA . PRO A 1 100 ? 19.359 -1.985 5.262 1.00 58.31 100 PRO A CA 1
ATOM 740 C C . PRO A 1 100 ? 20.081 -2.041 3.908 1.00 58.31 100 PRO A C 1
ATOM 742 O O . PRO A 1 100 ? 20.580 -3.088 3.511 1.00 58.31 100 PRO A O 1
ATOM 745 N N . ALA A 1 101 ? 20.166 -0.904 3.212 1.00 55.94 101 ALA A N 1
ATOM 746 C CA . ALA A 1 101 ? 20.826 -0.804 1.903 1.00 55.94 101 ALA A CA 1
ATOM 747 C C . ALA A 1 101 ? 22.335 -1.142 1.928 1.00 55.94 101 ALA A C 1
ATOM 749 O O . ALA A 1 101 ? 22.930 -1.310 0.870 1.00 55.94 101 ALA A O 1
ATOM 750 N N . ASP A 1 102 ? 22.931 -1.251 3.120 1.00 54.31 102 ASP A N 1
ATOM 751 C CA . ASP A 1 102 ? 24.368 -1.463 3.327 1.00 54.31 102 ASP A CA 1
ATOM 752 C C . ASP A 1 102 ? 24.760 -2.935 3.565 1.00 54.31 102 ASP A C 1
ATOM 754 O O . ASP A 1 102 ? 25.945 -3.229 3.726 1.00 54.31 102 ASP A O 1
ATOM 758 N N . GLU A 1 103 ? 23.805 -3.868 3.633 1.00 51.28 103 GLU A N 1
ATOM 759 C CA . GLU A 1 103 ? 24.123 -5.297 3.734 1.00 51.28 103 GLU A CA 1
ATOM 760 C C . GLU A 1 103 ? 24.112 -5.915 2.331 1.00 51.28 103 GLU A C 1
ATOM 762 O O . GLU A 1 103 ? 23.126 -6.488 1.877 1.00 51.28 103 GLU A O 1
ATOM 767 N N . GLU A 1 104 ? 25.249 -5.789 1.636 1.00 45.16 104 GLU A N 1
ATOM 768 C CA . GLU A 1 104 ? 25.674 -6.794 0.659 1.00 45.16 104 GLU A CA 1
ATOM 769 C C . GLU A 1 104 ? 25.810 -8.126 1.418 1.00 45.16 104 GLU A C 1
ATOM 771 O O . GLU A 1 104 ? 26.888 -8.481 1.899 1.00 45.16 104 GLU A O 1
ATOM 776 N N . GLU A 1 105 ? 24.705 -8.851 1.605 1.00 45.94 105 GLU A N 1
ATOM 777 C CA . GLU A 1 105 ? 24.775 -10.278 1.906 1.00 45.94 105 GLU A CA 1
ATOM 778 C C . GLU A 1 105 ? 25.351 -10.948 0.655 1.00 45.94 105 GLU A C 1
ATOM 780 O O . GLU A 1 105 ? 24.656 -11.304 -0.294 1.00 45.94 105 GLU A O 1
ATOM 785 N N . TYR A 1 106 ? 26.680 -11.049 0.625 1.00 46.56 106 TYR A N 1
ATOM 786 C CA . TYR A 1 106 ? 27.341 -12.114 -0.103 1.00 46.56 106 TYR A CA 1
ATOM 787 C C . TYR A 1 106 ? 26.781 -13.406 0.490 1.00 46.56 106 TYR A C 1
ATOM 789 O O . TYR A 1 106 ? 27.215 -13.826 1.564 1.00 46.56 106 TYR A O 1
ATOM 797 N N . ASP A 1 107 ? 25.804 -14.011 -0.184 1.00 47.56 107 ASP A N 1
ATOM 798 C CA . ASP A 1 107 ? 25.456 -15.419 -0.006 1.00 47.56 107 ASP A CA 1
ATOM 799 C C . ASP A 1 107 ? 26.661 -16.258 -0.473 1.00 47.56 107 ASP A C 1
ATOM 801 O O . ASP A 1 107 ? 26.665 -16.891 -1.530 1.00 47.56 107 ASP A O 1
ATOM 805 N N . GLU A 1 108 ? 27.755 -16.179 0.282 1.00 50.44 108 GLU A N 1
ATOM 806 C CA . GLU A 1 108 ? 28.882 -17.083 0.184 1.00 50.44 108 GLU A CA 1
ATOM 807 C C . GLU A 1 108 ? 28.510 -18.314 1.023 1.00 50.44 108 GLU A C 1
ATOM 809 O O . GLU A 1 108 ? 28.433 -18.260 2.250 1.00 50.44 108 GLU A O 1
ATOM 814 N N . ASP A 1 109 ? 28.274 -19.412 0.304 1.00 47.31 109 ASP A N 1
ATOM 815 C CA . ASP A 1 109 ? 28.289 -20.804 0.762 1.00 47.31 109 ASP A CA 1
ATOM 816 C C . ASP A 1 109 ? 26.988 -21.412 1.324 1.00 47.31 109 ASP A C 1
ATOM 818 O O . ASP A 1 109 ? 26.779 -21.499 2.531 1.00 47.31 109 ASP A O 1
ATOM 822 N N . GLU A 1 110 ? 26.210 -22.068 0.451 1.00 53.81 110 GLU A N 1
ATOM 823 C CA . GLU A 1 110 ? 25.414 -23.235 0.871 1.00 53.81 110 GLU A CA 1
ATOM 824 C C . GLU A 1 110 ? 25.467 -24.389 -0.151 1.00 53.81 110 GLU A C 1
ATOM 826 O O . GLU A 1 110 ? 24.478 -24.852 -0.713 1.00 53.81 110 GLU A O 1
ATOM 831 N N . PHE A 1 111 ? 26.684 -24.892 -0.378 1.00 46.31 111 PHE A N 1
ATOM 832 C CA . PHE A 1 111 ? 26.921 -26.288 -0.765 1.00 46.31 111 PHE A CA 1
ATOM 833 C C . PHE A 1 111 ? 27.651 -26.988 0.398 1.00 46.31 111 PHE A C 1
ATOM 835 O O . PHE A 1 111 ? 28.829 -27.323 0.299 1.00 46.31 111 PHE A O 1
ATOM 842 N N . SER A 1 112 ? 26.968 -27.181 1.534 1.00 47.44 112 SER A N 1
ATOM 843 C CA . SER A 1 112 ? 27.435 -28.090 2.592 1.00 47.44 112 SER A CA 1
ATOM 844 C C . SER A 1 112 ? 26.519 -29.306 2.647 1.00 47.44 112 SER A C 1
ATOM 846 O O . SER A 1 112 ? 25.427 -29.273 3.207 1.00 47.44 112 SER A O 1
ATOM 848 N N . ASP A 1 113 ? 26.992 -30.381 2.031 1.00 51.16 113 ASP A N 1
ATOM 849 C CA . ASP A 1 113 ? 26.499 -31.741 2.210 1.00 51.16 113 ASP A CA 1
ATOM 850 C C . ASP A 1 113 ? 26.893 -32.214 3.626 1.00 51.16 113 ASP A C 1
ATOM 852 O O . ASP A 1 113 ? 28.083 -32.269 3.924 1.00 51.16 113 ASP A O 1
ATOM 856 N N . ASP A 1 114 ? 25.913 -32.418 4.519 1.00 46.59 114 ASP A N 1
ATOM 857 C CA . ASP A 1 114 ? 25.820 -33.511 5.515 1.00 46.59 114 ASP A CA 1
ATOM 858 C C . ASP A 1 114 ? 25.010 -33.155 6.790 1.00 46.59 114 ASP A C 1
ATOM 860 O O . ASP A 1 114 ? 25.325 -32.242 7.547 1.00 46.59 114 ASP A O 1
ATOM 864 N N . ALA A 1 115 ? 23.992 -33.991 7.027 1.00 45.78 115 ALA A N 1
ATOM 865 C CA . ALA A 1 115 ? 23.444 -34.508 8.291 1.00 45.78 115 ALA A CA 1
ATOM 866 C C . ALA A 1 115 ? 23.217 -33.613 9.544 1.00 45.78 115 ALA A C 1
ATOM 868 O O . ALA A 1 115 ? 24.124 -33.344 10.324 1.00 45.78 115 ALA A O 1
ATOM 869 N N . ASP A 1 116 ? 21.917 -33.468 9.849 1.00 40.78 116 ASP A N 1
ATOM 870 C CA . ASP A 1 116 ? 21.255 -33.530 11.171 1.00 40.78 116 ASP A CA 1
ATOM 871 C C . ASP A 1 116 ? 21.456 -32.393 12.205 1.00 40.78 116 ASP A C 1
ATOM 873 O O . ASP A 1 116 ? 22.496 -31.757 12.321 1.00 40.78 116 ASP A O 1
ATOM 877 N N . VAL A 1 117 ? 20.397 -32.224 13.011 1.00 38.38 117 VAL A N 1
ATOM 878 C CA . VAL A 1 117 ? 20.180 -31.401 14.219 1.00 38.38 117 VAL A CA 1
ATOM 879 C C . VAL A 1 117 ? 20.061 -29.870 14.105 1.00 38.38 117 VAL A C 1
ATOM 881 O O . VAL A 1 117 ? 20.981 -29.101 14.369 1.00 38.38 117 VAL A O 1
ATOM 884 N N . SER A 1 118 ? 18.807 -29.449 13.887 1.00 41.84 118 SER A N 1
ATOM 885 C CA . SER A 1 118 ? 18.058 -28.454 14.683 1.00 41.84 118 SER A CA 1
ATOM 886 C C . SER A 1 118 ? 18.870 -27.443 15.511 1.00 41.84 118 SER A C 1
ATOM 888 O O . SER A 1 118 ? 19.344 -27.775 16.603 1.00 41.84 118 SER A O 1
ATOM 890 N N . LYS A 1 119 ? 18.872 -26.172 15.082 1.00 37.75 119 LYS A N 1
ATOM 891 C CA . LYS A 1 119 ? 19.038 -25.016 15.974 1.00 37.75 119 LYS A CA 1
ATOM 892 C C . LYS A 1 119 ? 18.050 -23.900 15.648 1.00 37.75 119 LYS A C 1
ATOM 894 O O . LYS A 1 119 ? 17.967 -23.408 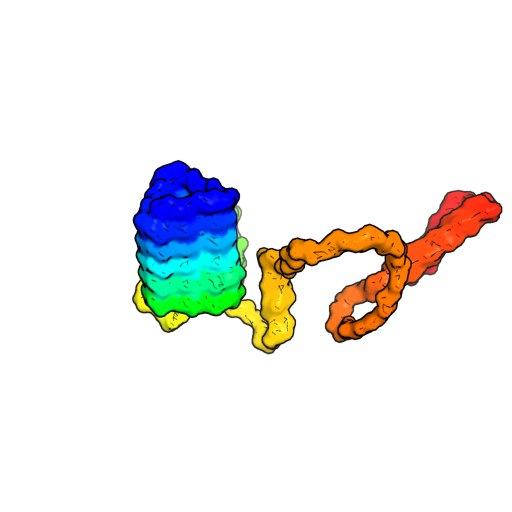14.531 1.00 37.75 119 LYS A O 1
ATOM 899 N N . GLU A 1 120 ? 17.322 -23.572 16.701 1.00 35.88 120 GLU A N 1
ATOM 900 C CA . GLU A 1 120 ? 16.340 -22.521 16.892 1.00 35.88 120 GLU A CA 1
ATOM 901 C C . GLU A 1 120 ? 16.878 -21.099 16.650 1.00 35.88 120 GLU A C 1
ATOM 903 O O . GLU A 1 120 ? 18.048 -20.796 16.887 1.00 35.88 120 GLU A O 1
ATOM 908 N N . GLU A 1 121 ? 15.920 -20.245 16.279 1.00 35.56 121 GLU A N 1
ATOM 909 C CA . GLU A 1 121 ? 15.800 -18.820 16.611 1.00 35.56 121 GLU A CA 1
ATOM 910 C C . GLU A 1 121 ? 16.791 -17.826 15.977 1.00 35.56 121 GLU A C 1
ATOM 912 O O . GLU A 1 121 ? 17.854 -17.485 16.498 1.00 35.56 121 GLU A O 1
ATOM 917 N N . SER A 1 122 ? 16.321 -17.264 14.855 1.00 38.50 122 SER A N 1
ATOM 918 C CA . SER A 1 122 ? 16.156 -15.819 14.623 1.00 38.50 122 SER A CA 1
ATOM 919 C C . SER A 1 122 ? 16.979 -14.909 15.541 1.00 38.50 122 SER A C 1
ATOM 921 O O . SER A 1 122 ? 16.477 -14.330 16.510 1.00 38.50 122 SER A O 1
ATOM 923 N N . LYS A 1 123 ? 18.248 -14.705 15.189 1.00 33.62 123 LYS A N 1
ATOM 924 C CA . LYS A 1 123 ? 19.049 -13.607 15.734 1.00 33.62 123 LYS A CA 1
ATOM 925 C C . LYS A 1 123 ? 18.642 -12.300 15.061 1.00 33.62 123 LYS A C 1
ATOM 927 O O . LYS A 1 123 ? 19.384 -11.754 14.253 1.00 33.62 123 LYS A O 1
ATOM 932 N N . VAL A 1 124 ? 17.480 -11.776 15.450 1.00 36.31 124 VAL A N 1
ATOM 933 C CA . VAL A 1 124 ? 17.119 -10.373 15.224 1.00 36.31 124 VAL A CA 1
ATOM 934 C C . VAL A 1 124 ? 18.091 -9.532 16.049 1.00 36.31 124 VAL A C 1
ATOM 936 O O . VAL A 1 124 ? 17.884 -9.266 17.235 1.00 36.31 124 VAL A O 1
ATOM 939 N N . LYS A 1 125 ? 19.221 -9.164 15.440 1.00 35.41 125 LYS A N 1
ATOM 940 C CA . LYS A 1 125 ? 20.139 -8.177 16.001 1.00 35.41 125 LYS A CA 1
ATOM 941 C C . LYS A 1 125 ? 19.399 -6.843 16.021 1.00 35.41 125 LYS A C 1
ATOM 943 O O . LYS A 1 125 ? 19.272 -6.175 15.003 1.00 35.41 125 LYS A O 1
ATOM 948 N N . GLN A 1 126 ? 18.912 -6.467 17.202 1.00 39.91 126 GLN A N 1
ATOM 949 C CA . GLN A 1 126 ? 18.407 -5.132 17.512 1.00 39.91 126 GLN A CA 1
ATOM 950 C C . GLN A 1 126 ? 19.498 -4.075 17.247 1.00 39.91 126 GLN A C 1
ATOM 952 O O . GLN A 1 126 ? 20.239 -3.689 18.149 1.00 39.91 126 GLN A O 1
ATOM 957 N N . LYS A 1 127 ? 19.580 -3.573 16.015 1.00 38.47 127 LYS A N 1
ATOM 958 C CA . LYS A 1 127 ? 19.983 -2.191 15.736 1.00 38.47 127 LYS A CA 1
ATOM 959 C C . LYS A 1 127 ? 18.682 -1.421 15.553 1.00 38.47 127 LYS A C 1
ATOM 961 O O . LYS A 1 127 ? 17.927 -1.725 14.641 1.00 38.47 127 LYS A O 1
ATOM 966 N N . GLY A 1 128 ? 18.383 -0.513 16.483 1.00 41.56 128 GLY A N 1
ATOM 967 C CA . GLY A 1 128 ? 17.093 0.175 16.573 1.00 41.56 128 GLY A CA 1
ATOM 968 C C . GLY A 1 128 ? 16.581 0.641 15.210 1.00 41.56 128 GLY A C 1
ATOM 969 O O . GLY A 1 128 ? 17.289 1.340 14.490 1.00 41.56 128 GLY A O 1
ATOM 970 N N . TYR A 1 129 ? 15.367 0.215 14.863 1.00 49.09 129 TYR A N 1
ATOM 971 C CA . TYR A 1 129 ? 14.645 0.705 13.691 1.00 49.09 129 TYR A CA 1
ATOM 972 C C . TYR A 1 129 ? 14.602 2.236 13.705 1.00 49.09 129 TYR A C 1
ATOM 974 O O . TYR A 1 129 ? 14.614 2.833 14.791 1.00 49.09 129 TYR A O 1
ATOM 982 N N . ASN A 1 130 ? 14.522 2.870 12.527 1.00 54.75 130 ASN A N 1
ATOM 983 C CA . ASN A 1 130 ? 14.444 4.329 12.419 1.00 54.75 130 ASN A CA 1
ATOM 984 C C . ASN A 1 130 ? 13.072 4.832 12.900 1.00 54.75 130 ASN A C 1
ATOM 986 O O . ASN A 1 130 ? 12.188 5.200 12.131 1.00 54.75 130 ASN A O 1
ATOM 990 N N . THR A 1 131 ? 12.899 4.797 14.217 1.00 54.34 131 THR A N 1
ATOM 991 C CA . THR A 1 131 ? 11.657 5.019 14.960 1.00 54.34 131 THR A CA 1
ATOM 992 C C . THR A 1 131 ? 11.104 6.428 14.706 1.00 54.34 131 THR A C 1
ATOM 994 O O . THR A 1 131 ? 9.903 6.673 14.826 1.00 54.34 131 THR A O 1
ATOM 997 N N . GLU A 1 132 ? 11.962 7.368 14.306 1.00 54.47 132 GLU A N 1
ATOM 998 C CA . GLU A 1 132 ? 11.561 8.727 13.948 1.00 54.47 132 GLU A CA 1
ATOM 999 C C . GLU A 1 132 ? 10.867 8.793 12.583 1.00 54.47 132 GLU A C 1
ATOM 1001 O O . GLU A 1 132 ? 9.912 9.557 12.427 1.00 54.47 132 GLU A O 1
ATOM 1006 N N . GLU A 1 133 ? 11.262 7.956 11.625 1.00 59.31 133 GLU A N 1
ATOM 1007 C CA . GLU A 1 133 ? 10.684 7.940 10.278 1.00 59.31 133 GLU A CA 1
ATOM 1008 C C . GLU A 1 133 ? 9.511 6.951 10.183 1.00 59.31 133 GLU A C 1
ATOM 1010 O O . GLU A 1 133 ? 8.430 7.337 9.740 1.00 59.31 133 GLU A O 1
ATOM 1015 N N . VAL A 1 134 ? 9.649 5.727 10.710 1.00 59.72 134 VAL A N 1
ATOM 1016 C CA . VAL A 1 134 ? 8.566 4.721 10.684 1.00 59.72 134 VAL A CA 1
ATOM 1017 C C . VAL A 1 134 ? 7.594 4.819 11.865 1.00 59.72 134 VAL A C 1
ATOM 1019 O O . VAL A 1 134 ? 6.561 4.161 11.857 1.00 59.72 134 VAL A O 1
ATOM 1022 N N . GLY A 1 135 ? 7.864 5.660 12.868 1.00 54.53 135 GLY A N 1
ATOM 1023 C CA . GLY A 1 135 ? 7.021 5.856 14.055 1.00 54.53 135 GLY A CA 1
ATOM 1024 C C . GLY A 1 135 ? 7.432 5.007 15.264 1.00 54.53 135 GLY A C 1
ATOM 1025 O O . GLY A 1 135 ? 8.161 4.030 15.141 1.00 54.53 135 GLY A O 1
ATOM 1026 N N . LEU A 1 136 ? 6.928 5.374 16.453 1.00 53.28 136 LEU A N 1
ATOM 1027 C CA . LEU A 1 136 ? 7.318 4.805 17.762 1.00 53.28 136 LEU A CA 1
ATOM 1028 C C . LEU A 1 136 ? 7.151 3.280 17.889 1.00 53.28 136 LEU A C 1
ATOM 1030 O O . LEU A 1 136 ? 7.755 2.661 18.760 1.00 53.28 136 LEU A O 1
ATOM 1034 N N . GLN A 1 137 ? 6.313 2.687 17.040 1.00 58.19 137 GLN A N 1
ATOM 1035 C CA . GLN A 1 137 ? 6.044 1.247 16.979 1.00 58.19 137 GLN A CA 1
ATOM 1036 C C . GLN A 1 137 ? 6.482 0.625 15.646 1.00 58.19 137 GLN A C 1
ATOM 1038 O O . GLN A 1 137 ? 6.203 -0.548 15.398 1.00 58.19 137 GLN A O 1
ATOM 1043 N N . GLY A 1 138 ? 7.112 1.416 14.776 1.00 59.78 138 GLY A N 1
ATOM 1044 C CA . GLY A 1 138 ? 7.479 1.000 13.438 1.00 59.78 138 GLY A CA 1
ATOM 1045 C C . GLY A 1 138 ? 8.734 0.132 13.427 1.00 59.78 138 GLY A C 1
ATOM 1046 O O . GLY A 1 138 ? 9.681 0.365 14.180 1.00 59.78 138 GLY A O 1
ATOM 1047 N N . ARG A 1 139 ? 8.730 -0.878 12.561 1.00 66.94 139 ARG A N 1
ATOM 1048 C CA . ARG A 1 139 ? 9.857 -1.771 12.290 1.00 66.94 139 ARG A CA 1
ATOM 1049 C C . ARG A 1 139 ? 10.155 -1.685 10.802 1.00 66.94 139 ARG A C 1
ATOM 1051 O O . ARG A 1 139 ? 9.340 -2.114 9.995 1.00 66.94 139 ARG A O 1
ATOM 1058 N N . GLY A 1 140 ? 11.282 -1.080 10.458 1.00 59.34 140 GLY A N 1
ATOM 1059 C CA . GLY A 1 140 ? 11.706 -0.868 9.080 1.00 59.34 140 GLY A CA 1
ATOM 1060 C C . GLY A 1 140 ? 12.782 0.208 8.980 1.00 59.34 140 GLY A C 1
ATOM 1061 O O . GLY A 1 140 ? 12.903 1.076 9.850 1.00 59.34 140 GLY A O 1
ATOM 1062 N N . TYR A 1 141 ? 13.560 0.127 7.912 1.00 63.91 141 TYR A N 1
ATOM 1063 C CA . TYR A 1 141 ? 14.482 1.144 7.438 1.00 63.91 141 TYR A CA 1
ATOM 1064 C C . TYR A 1 141 ? 13.858 1.816 6.216 1.00 63.91 141 TYR A C 1
ATOM 1066 O O . TYR A 1 141 ? 13.363 1.149 5.309 1.00 63.91 141 TYR A O 1
ATOM 1074 N N . LEU A 1 142 ? 13.857 3.148 6.191 1.00 70.12 142 LEU A N 1
ATOM 1075 C CA . LEU A 1 142 ? 13.556 3.881 4.969 1.00 70.12 142 LEU A CA 1
ATOM 1076 C C . LEU A 1 142 ? 14.711 3.634 3.997 1.00 70.12 142 LEU A C 1
ATOM 1078 O O . LEU A 1 142 ? 15.850 4.006 4.284 1.00 70.12 142 LEU A O 1
ATOM 1082 N N . TRP A 1 143 ? 14.428 2.993 2.870 1.00 64.44 143 TRP A N 1
ATOM 1083 C CA . TRP A 1 143 ? 15.406 2.834 1.812 1.00 64.44 143 TRP A CA 1
ATOM 1084 C C . TRP A 1 143 ? 15.616 4.199 1.158 1.00 64.44 143 TRP A C 1
ATOM 1086 O O . TRP A 1 143 ? 14.708 4.764 0.546 1.00 64.44 143 TRP A O 1
ATOM 1096 N N . LYS A 1 144 ? 16.813 4.753 1.340 1.00 56.91 144 LYS A N 1
ATOM 1097 C CA . LYS A 1 144 ? 17.292 5.902 0.579 1.00 56.91 144 LYS A CA 1
ATOM 1098 C C . LYS A 1 144 ? 18.247 5.344 -0.460 1.00 56.91 144 LYS A C 1
ATOM 1100 O O . LYS A 1 144 ? 19.232 4.708 -0.090 1.00 56.91 144 LYS A O 1
ATOM 1105 N N . ALA A 1 145 ? 17.945 5.561 -1.738 1.00 46.97 145 ALA A N 1
ATOM 1106 C CA . ALA A 1 145 ? 18.928 5.333 -2.783 1.00 46.97 145 ALA A CA 1
ATOM 1107 C C . ALA A 1 145 ? 20.179 6.143 -2.423 1.00 46.97 145 ALA A C 1
ATOM 1109 O O . ALA A 1 145 ? 20.080 7.335 -2.120 1.00 46.97 145 ALA A O 1
ATOM 1110 N N . ALA A 1 146 ? 21.338 5.493 -2.412 1.00 42.72 146 ALA A N 1
ATOM 1111 C CA . ALA A 1 146 ? 22.609 6.182 -2.309 1.00 42.72 146 ALA A CA 1
ATOM 1112 C C . ALA A 1 146 ? 22.841 6.950 -3.618 1.00 42.72 146 ALA A C 1
ATOM 1114 O O . ALA A 1 146 ? 23.418 6.410 -4.549 1.00 42.72 146 ALA A O 1
ATOM 1115 N N . ASP A 1 147 ? 22.279 8.155 -3.719 1.00 43.50 147 ASP A N 1
ATOM 1116 C CA . ASP A 1 147 ? 22.887 9.309 -4.381 1.00 43.50 147 ASP A CA 1
ATOM 1117 C C . ASP A 1 147 ? 21.966 10.530 -4.263 1.00 43.50 147 ASP A C 1
ATOM 1119 O O . ASP A 1 147 ? 20.858 10.593 -4.801 1.00 43.50 147 ASP A O 1
ATOM 1123 N N . GLU A 1 148 ? 22.458 11.529 -3.534 1.00 44.00 148 GLU A N 1
ATOM 1124 C CA . GLU A 1 148 ? 21.909 12.877 -3.497 1.00 44.00 148 GLU A CA 1
ATOM 1125 C C . GLU A 1 148 ? 22.136 13.547 -4.861 1.00 44.00 148 GLU A C 1
ATOM 1127 O O . GLU A 1 148 ? 23.168 14.162 -5.116 1.00 44.00 148 GLU A O 1
ATOM 1132 N N . ASN A 1 149 ? 21.155 13.441 -5.751 1.00 39.50 149 ASN A N 1
ATOM 1133 C CA . ASN A 1 149 ? 20.915 14.443 -6.781 1.00 39.50 149 ASN A CA 1
ATOM 1134 C C . ASN A 1 149 ? 19.411 14.484 -7.060 1.00 39.50 149 ASN A C 1
ATOM 1136 O O . ASN A 1 149 ? 18.839 13.512 -7.549 1.00 39.50 149 ASN A O 1
ATOM 1140 N N . ASP A 1 150 ? 18.772 15.616 -6.751 1.00 48.34 150 ASP A N 1
ATOM 1141 C CA . ASP A 1 150 ? 17.321 15.840 -6.904 1.00 48.34 150 ASP A CA 1
ATOM 1142 C C . ASP A 1 150 ? 16.798 15.509 -8.317 1.00 48.34 150 ASP A C 1
ATOM 1144 O O . ASP A 1 150 ? 15.637 15.146 -8.476 1.00 48.34 150 ASP A O 1
ATOM 1148 N N . ALA A 1 151 ? 17.653 15.565 -9.344 1.00 48.00 151 ALA A N 1
ATOM 1149 C CA . ALA A 1 151 ? 17.293 15.221 -10.721 1.00 48.00 151 ALA A CA 1
ATOM 1150 C C . ALA A 1 151 ? 17.095 13.708 -10.969 1.00 48.00 151 ALA A C 1
ATOM 1152 O O . ALA A 1 151 ? 16.443 13.334 -11.936 1.00 48.00 151 ALA A O 1
ATOM 1153 N N . ASN A 1 152 ? 17.624 12.831 -10.107 1.00 48.16 152 ASN A N 1
ATOM 1154 C CA . ASN A 1 152 ? 17.634 11.378 -10.330 1.00 48.16 152 ASN A CA 1
ATOM 1155 C C . ASN A 1 152 ? 16.464 10.641 -9.645 1.00 48.16 152 ASN A C 1
ATOM 1157 O O . ASN A 1 152 ? 16.217 9.466 -9.919 1.00 48.16 152 ASN A O 1
ATOM 1161 N N . GLN A 1 153 ? 15.724 11.313 -8.752 1.00 48.31 153 GLN A N 1
ATOM 1162 C CA . GLN A 1 153 ? 14.593 10.704 -8.036 1.00 48.31 153 GLN A CA 1
ATOM 1163 C C . GLN A 1 153 ? 13.375 10.485 -8.941 1.00 48.31 153 GLN A C 1
ATOM 1165 O O . GLN A 1 153 ? 12.664 9.490 -8.788 1.00 48.31 153 GLN A O 1
ATOM 1170 N N . GLU A 1 154 ? 13.127 11.381 -9.900 1.00 48.69 154 GLU A N 1
ATOM 1171 C CA . GLU A 1 154 ? 12.022 11.229 -10.852 1.00 48.69 154 GLU A CA 1
ATOM 1172 C C . GLU A 1 154 ? 12.272 10.077 -11.834 1.00 48.69 154 GLU A C 1
ATOM 1174 O O . GLU A 1 154 ? 11.364 9.280 -12.058 1.00 48.69 154 GLU A O 1
ATOM 1179 N N . GLU A 1 155 ? 13.494 9.910 -12.350 1.00 49.22 155 GLU A N 1
ATOM 1180 C CA . GLU A 1 155 ? 13.843 8.808 -13.264 1.00 49.22 155 GLU A CA 1
ATOM 1181 C C . GLU A 1 155 ? 13.794 7.429 -12.580 1.00 49.22 155 GLU A C 1
ATOM 1183 O O . GLU A 1 155 ? 13.301 6.449 -13.151 1.00 49.22 155 GLU A O 1
ATOM 1188 N N . GLN A 1 156 ? 14.233 7.336 -11.320 1.00 47.0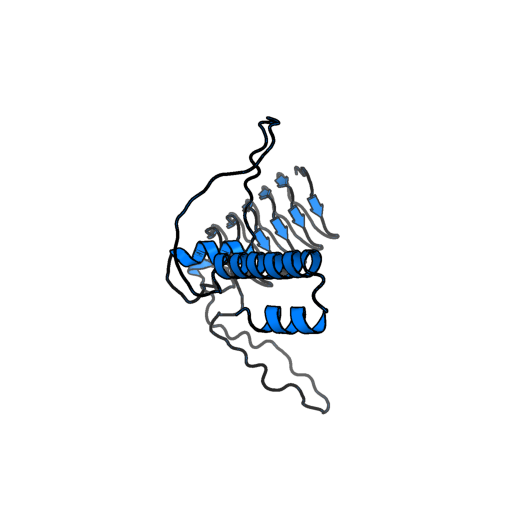9 156 GLN A N 1
ATOM 1189 C CA . GLN A 1 156 ? 14.133 6.096 -10.541 1.00 47.09 156 GLN A CA 1
ATOM 1190 C C . GLN A 1 156 ? 12.676 5.736 -10.214 1.00 47.09 156 GLN A C 1
ATOM 1192 O O . GLN A 1 156 ? 12.286 4.570 -10.313 1.00 47.09 156 GLN A O 1
ATOM 1197 N N . ARG A 1 157 ? 11.833 6.728 -9.897 1.00 50.66 157 ARG A N 1
ATOM 1198 C CA . ARG A 1 157 ? 10.386 6.519 -9.725 1.00 50.66 157 ARG A CA 1
ATOM 1199 C C . ARG A 1 157 ? 9.708 6.086 -11.021 1.00 50.66 157 ARG A C 1
ATOM 1201 O O . ARG A 1 157 ? 8.881 5.179 -10.986 1.00 50.66 157 ARG A O 1
ATOM 1208 N N . GLN A 1 158 ? 10.087 6.684 -12.151 1.00 51.44 158 GLN A N 1
ATOM 1209 C CA . GLN A 1 158 ? 9.611 6.298 -13.484 1.00 51.44 158 GLN A CA 1
ATOM 1210 C C . GLN A 1 158 ? 10.014 4.861 -13.846 1.00 51.44 158 GLN A C 1
ATOM 1212 O O . GLN A 1 158 ? 9.256 4.165 -14.518 1.00 51.44 158 GLN A O 1
ATOM 1217 N N . SER A 1 159 ? 11.164 4.389 -13.359 1.00 54.69 159 SER A N 1
ATOM 1218 C CA . SER A 1 159 ? 11.624 3.010 -13.569 1.00 54.69 159 SER A CA 1
ATOM 1219 C C . SER A 1 159 ? 10.851 1.986 -12.727 1.00 54.69 159 SER A C 1
ATOM 1221 O O . SER A 1 159 ? 10.613 0.874 -13.192 1.00 54.69 159 SER A O 1
ATOM 1223 N N . LEU A 1 160 ? 10.429 2.349 -11.508 1.00 52.62 160 LEU A N 1
ATOM 1224 C CA . LEU A 1 160 ? 9.703 1.448 -10.600 1.00 52.62 160 LEU A CA 1
ATOM 1225 C C . LEU A 1 160 ? 8.184 1.427 -10.850 1.00 52.62 160 LEU A C 1
ATOM 1227 O O . LEU A 1 160 ? 7.552 0.384 -10.713 1.00 52.62 160 LEU A O 1
ATOM 1231 N N . TRP A 1 161 ? 7.598 2.566 -11.226 1.00 63.81 161 TRP A N 1
ATOM 1232 C CA . TRP A 1 161 ? 6.144 2.735 -11.369 1.00 63.81 161 TRP A CA 1
ATOM 1233 C C . TRP A 1 161 ? 5.678 2.978 -12.809 1.00 63.81 161 TRP A C 1
ATOM 1235 O O . TRP A 1 161 ? 4.483 3.144 -13.056 1.00 63.81 161 TRP A O 1
ATOM 1245 N N . GLY A 1 162 ? 6.605 2.939 -13.769 1.00 51.22 162 GLY A N 1
ATOM 1246 C CA . GLY A 1 162 ? 6.329 3.206 -15.175 1.00 51.22 162 GLY A CA 1
ATOM 1247 C C . GLY A 1 162 ? 6.018 4.678 -15.453 1.00 51.22 162 GLY A C 1
ATOM 1248 O O . GLY A 1 162 ? 5.887 5.516 -14.557 1.00 51.22 162 GLY A O 1
ATOM 1249 N N . LEU A 1 163 ? 5.887 5.011 -16.738 1.00 47.12 163 LEU A N 1
ATOM 1250 C CA . LEU A 1 163 ? 5.460 6.340 -17.160 1.00 47.12 163 LEU A CA 1
ATOM 1251 C C . LEU A 1 163 ? 4.002 6.546 -16.719 1.00 47.12 163 LEU A C 1
ATOM 1253 O O . LEU A 1 163 ? 3.102 5.860 -17.206 1.00 47.12 163 LEU A O 1
ATOM 1257 N N . THR A 1 164 ? 3.749 7.496 -15.814 1.00 46.44 164 THR A N 1
ATOM 1258 C CA . THR A 1 164 ? 2.378 7.923 -15.500 1.00 46.44 164 THR A CA 1
ATOM 1259 C C . THR A 1 164 ? 1.826 8.666 -16.714 1.00 46.44 164 THR A C 1
ATOM 1261 O O . THR A 1 164 ? 1.971 9.882 -16.838 1.00 46.44 164 THR A O 1
ATOM 1264 N N . VAL A 1 165 ? 1.218 7.929 -17.644 1.00 43.84 165 VAL A N 1
ATOM 1265 C CA . VAL A 1 165 ? 0.442 8.517 -18.735 1.00 43.84 165 VAL A CA 1
ATOM 1266 C C . VAL A 1 165 ? -0.800 9.117 -18.092 1.00 43.84 165 VAL A C 1
ATOM 1268 O O . VAL A 1 165 ? -1.723 8.406 -17.699 1.00 43.84 165 VAL A O 1
ATOM 1271 N N . LYS A 1 166 ? -0.802 10.439 -17.922 1.00 39.78 166 LYS A N 1
ATOM 1272 C CA . LYS A 1 166 ? -2.024 11.175 -17.616 1.00 39.78 166 LYS A CA 1
ATOM 1273 C C . LYS A 1 166 ? -2.912 11.059 -18.848 1.00 39.78 166 LYS A C 1
ATOM 1275 O O . LYS A 1 166 ? -2.725 11.790 -19.815 1.00 39.78 166 LYS A O 1
ATOM 1280 N N . THR A 1 167 ? -3.817 10.089 -18.845 1.00 41.25 167 THR A N 1
ATOM 1281 C CA . THR A 1 167 ? -4.864 9.996 -19.858 1.00 41.25 167 THR A CA 1
ATOM 1282 C C . THR A 1 167 ? -5.836 11.139 -19.591 1.00 41.25 167 THR A C 1
ATOM 1284 O O . THR A 1 167 ? -6.752 11.021 -18.783 1.00 41.25 167 THR A O 1
ATOM 1287 N N . GLU A 1 168 ? -5.571 12.294 -20.192 1.00 39.06 168 GLU A N 1
ATOM 1288 C CA . GLU A 1 168 ? -6.570 13.345 -20.319 1.00 39.06 168 GLU A CA 1
ATOM 1289 C C . GLU A 1 168 ? -7.574 12.861 -21.368 1.00 39.06 168 GLU A C 1
ATOM 1291 O O . GLU A 1 168 ? -7.286 12.834 -22.565 1.00 39.06 168 GLU A O 1
ATOM 1296 N N . GLU A 1 169 ? -8.725 12.376 -20.904 1.00 42.59 169 GLU A N 1
ATOM 1297 C CA . GLU A 1 169 ? -9.835 12.036 -21.784 1.00 42.59 169 GLU A CA 1
ATOM 1298 C C . GLU A 1 169 ? -10.480 13.323 -22.335 1.00 42.59 169 GLU A C 1
ATOM 1300 O O . GLU A 1 169 ? -10.946 14.184 -21.589 1.00 42.59 169 GLU A O 1
ATOM 1305 N N . GLU A 1 170 ? -10.512 13.365 -23.671 1.00 37.19 170 GLU A N 1
ATOM 1306 C CA . GLU A 1 170 ? -11.384 14.117 -24.586 1.00 37.19 170 GLU A CA 1
ATOM 1307 C C . GLU A 1 170 ? -10.919 15.466 -25.174 1.00 37.19 170 GLU A C 1
ATOM 1309 O O . GLU A 1 170 ? -11.162 16.551 -24.651 1.00 37.19 170 GLU A O 1
ATOM 1314 N N . SER A 1 171 ? -10.456 15.394 -26.428 1.00 33.53 171 SER A N 1
ATOM 1315 C CA . SER A 1 171 ? -11.218 15.969 -27.546 1.00 33.53 171 SER A CA 1
ATOM 1316 C C . SER A 1 171 ? -10.906 15.198 -28.832 1.00 33.53 171 SER A C 1
ATOM 1318 O O . SER A 1 171 ? -9.775 15.194 -29.315 1.00 33.53 171 SER A O 1
ATOM 1320 N N . GLU A 1 172 ? -11.915 14.522 -29.381 1.00 43.25 172 GLU A N 1
ATOM 1321 C CA . GLU A 1 172 ? -11.851 13.941 -30.718 1.00 43.25 172 GLU A CA 1
ATOM 1322 C C . GLU A 1 172 ? -11.750 15.064 -31.764 1.00 43.25 172 GLU A C 1
ATOM 1324 O O . GLU A 1 172 ? -12.650 15.891 -31.925 1.00 43.25 172 GLU A O 1
ATOM 1329 N N . SER A 1 173 ? -10.641 15.105 -32.495 1.00 36.62 173 SER A N 1
ATOM 1330 C CA . SER A 1 173 ? -10.583 15.744 -33.807 1.00 36.62 173 SER A CA 1
ATOM 1331 C C . SER A 1 173 ? -9.664 14.939 -34.708 1.00 36.62 173 SER A C 1
ATOM 1333 O O . SER A 1 173 ? -8.443 14.928 -34.591 1.00 36.62 173 SER A O 1
ATOM 1335 N N . GLU A 1 174 ? -10.326 14.222 -35.599 1.00 51.28 174 GLU A N 1
ATOM 1336 C CA . GLU A 1 174 ? -9.793 13.547 -36.764 1.00 51.28 174 GLU A CA 1
ATOM 1337 C C . GLU A 1 174 ? -9.104 14.532 -37.724 1.00 51.28 174 GLU A C 1
ATOM 1339 O O . GLU A 1 174 ? -9.751 15.256 -38.478 1.00 51.28 174 GLU A O 1
ATOM 1344 N N . SER A 1 175 ? -7.770 14.538 -37.748 1.00 34.62 175 SER A N 1
ATOM 1345 C CA . SER A 1 175 ? -7.038 14.878 -38.970 1.00 34.62 175 SER A CA 1
ATOM 1346 C C . SER A 1 175 ? -5.619 14.320 -38.950 1.00 34.62 175 SER A C 1
ATOM 1348 O O . SER A 1 175 ? -4.783 14.686 -38.130 1.00 34.62 175 SER A O 1
ATOM 1350 N N . ASP A 1 176 ? -5.417 13.430 -39.906 1.00 38.16 176 ASP A N 1
ATOM 1351 C CA . ASP A 1 176 ? -4.203 12.795 -40.378 1.00 38.16 176 ASP A CA 1
ATOM 1352 C C . ASP A 1 176 ? -2.923 13.665 -40.501 1.00 38.16 176 ASP A C 1
ATOM 1354 O O . ASP A 1 176 ? -2.955 14.846 -40.846 1.00 38.16 176 ASP A O 1
ATOM 1358 N N . MET A 1 177 ? -1.796 12.946 -40.410 1.00 37.62 177 MET A N 1
ATOM 1359 C CA . MET A 1 177 ? -0.424 13.232 -40.871 1.00 37.62 177 MET A CA 1
ATOM 1360 C C . MET A 1 177 ? 0.512 14.071 -39.972 1.00 37.62 177 MET A C 1
ATOM 1362 O O . MET A 1 177 ? 0.495 15.297 -39.932 1.00 37.62 177 MET A O 1
ATOM 1366 N N . SER A 1 178 ? 1.430 13.325 -39.347 1.00 53.12 178 SER A N 1
ATOM 1367 C CA . SER A 1 178 ? 2.718 13.705 -38.745 1.00 53.12 178 SER A CA 1
ATOM 1368 C C . SER A 1 178 ? 3.536 14.722 -39.554 1.00 53.12 178 SER A C 1
ATOM 1370 O O . SER A 1 178 ? 3.643 14.554 -40.762 1.00 53.12 178 SER A O 1
ATOM 1372 N N . PHE A 1 179 ? 4.155 15.704 -38.876 1.00 36.25 179 PHE A N 1
ATOM 1373 C CA . PHE A 1 179 ? 5.537 16.207 -39.061 1.00 36.25 179 PHE A CA 1
ATOM 1374 C C . PHE A 1 179 ? 5.784 17.414 -38.124 1.00 36.25 179 PHE A C 1
ATOM 1376 O O . PHE A 1 179 ? 4.995 18.354 -38.132 1.00 36.25 179 PHE A O 1
ATOM 1383 N N . GLY A 1 180 ? 6.903 17.439 -37.379 1.00 31.92 180 GLY A N 1
ATOM 1384 C CA . GLY A 1 180 ? 7.422 18.686 -36.783 1.00 31.92 180 GLY A CA 1
ATOM 1385 C C . GLY A 1 180 ? 8.263 18.561 -35.501 1.00 31.92 180 GLY A C 1
ATOM 1386 O O . GLY A 1 180 ? 7.714 18.613 -34.410 1.00 31.92 180 GLY A O 1
ATOM 1387 N N . SER A 1 181 ? 9.587 18.416 -35.672 1.00 44.66 181 SER A N 1
ATOM 1388 C CA . SER A 1 181 ? 10.713 19.099 -34.967 1.00 44.66 181 SER A CA 1
ATOM 1389 C C . SER A 1 181 ? 10.374 20.097 -33.829 1.00 44.66 181 SER A C 1
ATOM 1391 O O . SER A 1 181 ? 9.454 20.884 -34.002 1.00 44.66 181 SER A O 1
ATOM 1393 N N . GLU A 1 182 ? 11.114 20.284 -32.721 1.00 41.75 182 GLU A N 1
ATOM 1394 C CA . GLU A 1 182 ? 12.529 20.033 -32.372 1.00 41.75 182 GLU A CA 1
ATOM 1395 C C . GLU A 1 182 ? 12.798 20.396 -30.877 1.00 41.75 182 GLU A C 1
ATOM 1397 O O . GLU A 1 182 ? 12.260 21.393 -30.407 1.00 41.75 182 GLU A O 1
ATOM 1402 N N . GLN A 1 183 ? 13.704 19.633 -30.228 1.00 46.62 183 GLN A N 1
ATOM 1403 C CA . GLN A 1 183 ? 14.693 19.962 -29.156 1.00 46.62 183 GLN A CA 1
ATOM 1404 C C . GLN A 1 183 ? 14.201 20.509 -27.784 1.00 46.62 183 GLN A C 1
ATOM 1406 O O . GLN A 1 183 ? 13.282 21.307 -27.710 1.00 46.62 183 GLN A O 1
ATOM 1411 N N . ILE A 1 184 ? 14.761 20.161 -26.615 1.00 37.69 184 ILE A N 1
ATOM 1412 C CA . ILE A 1 184 ? 16.162 20.014 -26.162 1.00 37.69 184 ILE A CA 1
ATOM 1413 C C . ILE A 1 184 ? 16.148 19.143 -24.883 1.00 37.69 184 ILE A C 1
ATOM 1415 O O . ILE A 1 184 ? 15.388 19.480 -23.985 1.00 37.69 184 ILE A O 1
ATOM 1419 N N . ASP A 1 185 ? 16.994 18.110 -24.749 1.00 31.41 185 ASP A N 1
ATOM 1420 C CA . ASP A 1 185 ? 18.002 18.074 -23.667 1.00 31.41 185 ASP A CA 1
ATOM 1421 C C . ASP A 1 185 ? 19.064 16.983 -23.879 1.00 31.41 185 ASP A C 1
ATOM 1423 O O . ASP A 1 185 ? 18.866 15.996 -24.584 1.00 31.41 185 ASP A O 1
ATOM 1427 N N . SER A 1 186 ? 20.247 17.233 -23.329 1.00 40.97 186 SER A N 1
ATOM 1428 C CA . SER A 1 186 ? 21.511 16.627 -23.705 1.00 40.97 186 SER A CA 1
ATOM 1429 C C . SER A 1 186 ? 22.168 15.853 -22.555 1.00 40.97 186 SER A C 1
ATOM 1431 O O . SER A 1 186 ? 22.436 16.423 -21.504 1.00 40.97 186 SER A O 1
ATOM 1433 N N . ARG A 1 187 ? 22.594 14.620 -22.895 1.00 40.53 187 ARG A N 1
ATOM 1434 C CA . ARG A 1 187 ? 23.675 13.778 -22.312 1.00 40.53 187 ARG A CA 1
ATOM 1435 C C . ARG A 1 187 ? 23.251 12.918 -21.104 1.00 40.53 187 ARG A C 1
ATOM 1437 O O . ARG A 1 187 ? 22.810 13.435 -20.097 1.00 40.53 187 ARG A O 1
ATOM 1444 N N . THR A 1 188 ? 23.403 11.585 -21.151 1.00 34.72 188 THR A N 1
ATOM 1445 C CA . THR A 1 188 ? 24.723 10.919 -21.214 1.00 34.72 188 THR A CA 1
ATOM 1446 C C . THR A 1 188 ? 24.702 9.518 -21.877 1.00 34.72 188 THR A C 1
ATOM 1448 O O . THR A 1 188 ? 23.937 8.648 -21.491 1.00 34.72 188 THR A O 1
ATOM 1451 N N . ALA A 1 189 ? 25.602 9.320 -22.852 1.00 48.91 189 ALA A N 1
ATOM 1452 C CA . ALA A 1 189 ? 26.229 8.066 -23.316 1.00 48.91 189 ALA A CA 1
ATOM 1453 C C . ALA A 1 189 ? 25.366 6.793 -23.519 1.00 48.91 189 ALA A C 1
ATOM 1455 O O . ALA A 1 189 ? 25.502 5.794 -22.821 1.00 48.91 189 ALA A O 1
ATOM 1456 N N . SER A 1 190 ? 24.584 6.784 -24.592 1.00 42.19 190 SER A N 1
ATOM 1457 C CA . SER A 1 190 ? 24.172 5.596 -25.360 1.00 42.19 190 SER A CA 1
ATOM 1458 C C . SER A 1 190 ? 24.275 5.981 -26.846 1.00 42.19 190 SER A C 1
ATOM 1460 O O . SER A 1 190 ? 24.269 7.189 -27.107 1.00 42.19 190 SER A O 1
ATOM 1462 N N . PRO A 1 191 ? 24.437 5.054 -27.816 1.00 49.84 191 PRO A N 1
ATOM 1463 C CA . PRO A 1 191 ? 24.525 5.426 -29.235 1.00 49.84 191 PRO A CA 1
ATOM 1464 C C . PRO A 1 191 ? 23.374 6.380 -29.553 1.00 49.84 191 PRO A C 1
ATOM 1466 O O . PRO A 1 191 ? 22.238 6.074 -29.177 1.00 49.84 191 PRO A O 1
ATOM 1469 N N . GLN A 1 192 ? 23.664 7.562 -30.116 1.00 53.09 192 GLN A N 1
ATOM 1470 C CA . GLN A 1 192 ? 22.630 8.568 -30.351 1.00 53.09 192 GLN A CA 1
ATOM 1471 C C . GLN A 1 192 ? 21.484 7.876 -31.089 1.00 53.09 192 GLN A C 1
ATOM 1473 O O . GLN A 1 192 ? 21.722 7.152 -32.054 1.00 53.09 192 GLN A O 1
ATOM 1478 N N . MET A 1 193 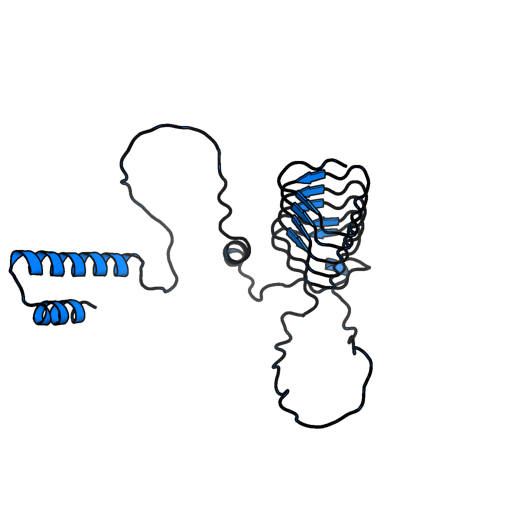? 20.232 8.087 -30.670 1.00 55.00 193 MET A N 1
ATOM 1479 C CA . MET A 1 193 ? 19.081 7.578 -31.432 1.00 55.00 193 MET A CA 1
ATOM 1480 C C . MET A 1 193 ? 19.139 8.013 -32.910 1.00 55.00 193 MET A C 1
ATOM 1482 O O . MET A 1 193 ? 18.523 7.379 -33.765 1.00 55.00 193 MET A O 1
ATOM 1486 N N . ASP A 1 194 ? 19.903 9.066 -33.202 1.00 64.12 194 ASP A N 1
ATOM 1487 C CA . ASP A 1 194 ? 20.234 9.536 -34.540 1.00 64.12 194 ASP A CA 1
ATOM 1488 C C . ASP A 1 194 ? 21.189 8.599 -35.295 1.00 64.12 194 ASP A C 1
ATOM 1490 O O . ASP A 1 194 ? 20.926 8.325 -36.459 1.00 64.12 194 ASP A O 1
ATOM 1494 N N . ASP A 1 195 ? 22.219 8.028 -34.660 1.00 73.75 195 ASP A N 1
ATOM 1495 C CA . ASP A 1 195 ? 23.172 7.110 -35.311 1.00 73.75 195 ASP A CA 1
ATOM 1496 C C . ASP A 1 195 ? 22.463 5.843 -35.806 1.00 73.75 195 ASP A C 1
ATOM 1498 O O . ASP A 1 195 ? 22.687 5.381 -36.923 1.00 73.75 195 ASP A O 1
ATOM 1502 N N . ILE A 1 196 ? 21.523 5.323 -35.008 1.00 75.88 196 ILE A N 1
ATOM 1503 C CA . ILE A 1 196 ? 20.723 4.146 -35.378 1.00 75.88 196 ILE A CA 1
ATOM 1504 C C . ILE A 1 196 ? 19.816 4.468 -36.573 1.00 75.88 196 ILE A C 1
ATOM 1506 O O . ILE A 1 196 ? 19.679 3.655 -37.486 1.00 75.88 196 ILE A O 1
ATOM 1510 N N . LYS A 1 197 ? 19.208 5.660 -36.598 1.00 76.00 197 LYS A N 1
ATOM 1511 C CA . LYS A 1 197 ? 18.353 6.100 -37.712 1.00 76.00 197 LYS A CA 1
ATOM 1512 C C . LYS A 1 197 ? 19.160 6.384 -38.979 1.00 76.00 197 LYS A C 1
ATOM 1514 O O . LYS A 1 197 ? 18.696 6.075 -40.074 1.00 76.00 197 LYS A O 1
ATOM 1519 N N . VAL A 1 198 ? 20.360 6.947 -38.844 1.00 81.38 198 VAL A N 1
ATOM 1520 C CA . VAL A 1 198 ? 21.282 7.187 -39.962 1.00 81.38 198 VAL A CA 1
ATOM 1521 C C . VAL A 1 198 ? 21.733 5.856 -40.557 1.00 81.38 198 VAL A C 1
ATOM 1523 O O . VAL A 1 198 ? 21.594 5.670 -41.764 1.00 81.38 198 VAL A O 1
ATOM 1526 N N . PHE A 1 199 ? 22.132 4.895 -39.720 1.00 83.06 199 PHE A N 1
ATOM 1527 C CA . PHE A 1 199 ? 22.485 3.548 -40.164 1.00 83.06 199 PHE A CA 1
ATOM 1528 C C . PHE A 1 199 ? 21.313 2.846 -40.867 1.00 83.06 199 PHE A C 1
ATOM 1530 O O . PHE A 1 199 ? 21.481 2.282 -41.946 1.00 83.06 199 PHE A O 1
ATOM 1537 N N . GLN A 1 200 ? 20.098 2.920 -40.311 1.00 82.19 200 GLN A N 1
ATOM 1538 C CA . GLN A 1 200 ? 18.902 2.340 -40.938 1.00 82.19 200 GLN A CA 1
ATOM 1539 C C . GLN A 1 200 ? 18.611 2.948 -42.315 1.00 82.19 200 GLN A C 1
ATOM 1541 O O . GLN A 1 200 ? 18.291 2.212 -43.249 1.00 82.19 200 GLN A O 1
ATOM 1546 N N . ASN A 1 201 ? 18.759 4.266 -42.463 1.00 82.12 201 ASN A N 1
ATOM 1547 C CA . ASN A 1 201 ? 18.585 4.939 -43.749 1.00 82.12 201 ASN A CA 1
ATOM 1548 C C . ASN A 1 201 ? 19.682 4.566 -44.759 1.00 82.12 201 ASN A C 1
ATOM 1550 O O . ASN A 1 201 ? 19.397 4.427 -45.948 1.00 82.12 201 ASN A O 1
ATOM 1554 N N . GLU A 1 202 ? 20.918 4.365 -44.307 1.00 85.25 202 GLU A N 1
ATOM 1555 C CA . GLU A 1 202 ? 22.039 3.981 -45.170 1.00 85.25 202 GLU A CA 1
ATOM 1556 C C . GLU A 1 202 ? 21.937 2.522 -45.645 1.00 85.25 202 GLU A C 1
ATOM 1558 O O . GLU A 1 202 ? 22.127 2.225 -46.830 1.00 85.25 202 GLU A O 1
ATOM 1563 N N . VAL A 1 203 ? 21.527 1.611 -44.756 1.00 88.56 203 VAL A N 1
ATOM 1564 C CA . VAL A 1 203 ? 21.219 0.216 -45.108 1.00 88.56 203 VAL A CA 1
ATOM 1565 C C . VAL A 1 203 ? 20.038 0.153 -46.074 1.00 88.56 203 VAL A C 1
ATOM 1567 O O . VAL A 1 203 ? 20.092 -0.583 -47.060 1.00 88.56 203 VAL A O 1
ATOM 1570 N N . LEU A 1 204 ? 18.991 0.951 -45.841 1.00 87.81 204 LEU A N 1
ATOM 1571 C CA . LEU A 1 204 ? 17.836 1.027 -46.735 1.00 87.81 204 LEU A CA 1
ATOM 1572 C C . LEU A 1 204 ? 18.240 1.506 -48.136 1.00 87.81 204 LEU A C 1
ATOM 1574 O O . LEU A 1 204 ? 17.845 0.891 -49.125 1.00 87.81 204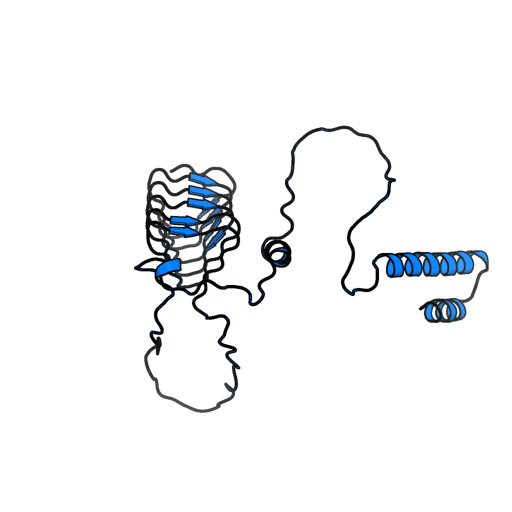 LEU A O 1
ATOM 1578 N N . GLY A 1 205 ? 19.078 2.543 -48.227 1.00 86.06 205 GLY A N 1
ATOM 1579 C CA . GLY A 1 205 ? 19.616 3.022 -49.503 1.00 86.06 205 GLY A CA 1
ATOM 1580 C C . GLY A 1 205 ? 20.463 1.968 -50.224 1.00 86.06 205 GLY A C 1
ATOM 1581 O O . GLY A 1 205 ? 20.346 1.799 -51.439 1.00 86.06 205 GLY A O 1
ATOM 1582 N N . THR A 1 206 ? 21.261 1.202 -49.476 1.00 87.69 206 THR A N 1
ATOM 1583 C CA . THR A 1 206 ? 22.079 0.106 -50.020 1.00 87.69 206 THR A CA 1
ATOM 1584 C C . THR A 1 206 ? 21.212 -1.023 -50.579 1.00 87.69 206 THR A C 1
ATOM 1586 O O . THR A 1 206 ? 21.470 -1.520 -51.676 1.00 87.69 206 THR A O 1
ATOM 1589 N N . LEU A 1 207 ? 20.141 -1.398 -49.872 1.00 87.00 207 LEU A N 1
ATOM 1590 C CA . LEU A 1 207 ? 19.187 -2.410 -50.332 1.00 87.00 207 LEU A CA 1
ATOM 1591 C C . LEU A 1 207 ? 18.411 -1.952 -51.570 1.00 87.00 207 LEU A C 1
ATOM 1593 O O . LEU A 1 207 ? 18.278 -2.725 -52.517 1.00 87.00 207 LEU A O 1
ATOM 1597 N N . GLN A 1 208 ? 17.950 -0.700 -51.588 1.00 86.19 208 GLN A N 1
ATOM 1598 C CA . GLN A 1 208 ? 17.211 -0.145 -52.719 1.00 86.19 208 GLN A CA 1
ATOM 1599 C C . GLN A 1 208 ? 18.082 -0.086 -53.982 1.00 86.19 208 GLN A C 1
ATOM 1601 O O . GLN A 1 208 ? 17.663 -0.525 -55.052 1.00 86.19 208 GLN A O 1
ATOM 1606 N N . ARG A 1 209 ? 19.341 0.352 -53.854 1.00 83.88 209 ARG A N 1
ATOM 1607 C CA . ARG A 1 209 ? 20.310 0.291 -54.958 1.00 83.88 209 ARG A CA 1
ATOM 1608 C C . ARG A 1 209 ? 20.602 -1.149 -55.381 1.00 83.88 209 ARG A C 1
ATOM 1610 O O . ARG A 1 209 ? 20.723 -1.428 -56.570 1.00 83.88 209 ARG A O 1
ATOM 1617 N N . GLY A 1 210 ? 20.684 -2.072 -54.423 1.00 86.75 210 GLY A N 1
ATOM 1618 C CA . GLY A 1 210 ? 20.838 -3.501 -54.686 1.00 86.75 210 GLY A CA 1
ATOM 1619 C C . GLY A 1 210 ? 19.732 -4.076 -55.568 1.00 86.75 210 GLY A C 1
ATOM 1620 O O . GLY A 1 210 ? 20.017 -4.875 -56.464 1.00 86.75 210 GLY A O 1
ATOM 1621 N N . GLU A 1 211 ? 18.492 -3.636 -55.345 1.00 85.62 211 GLU A N 1
ATOM 1622 C CA . GLU A 1 211 ? 17.328 -4.010 -56.149 1.00 85.62 211 GLU A CA 1
ATOM 1623 C C . GLU A 1 211 ? 17.372 -3.383 -57.553 1.00 85.62 211 GLU A C 1
ATOM 1625 O O . GLU A 1 211 ? 17.185 -4.089 -58.548 1.00 85.62 211 GLU A O 1
ATOM 1630 N N . GLU A 1 212 ? 17.678 -2.087 -57.649 1.00 85.75 212 GLU A N 1
ATOM 1631 C CA . GLU A 1 212 ? 17.721 -1.349 -58.919 1.00 85.75 212 GLU A CA 1
ATOM 1632 C C . GLU A 1 212 ? 18.868 -1.814 -59.837 1.00 85.75 212 GLU A C 1
ATOM 1634 O O . GLU A 1 212 ? 18.681 -1.978 -61.046 1.00 85.75 212 GLU A O 1
ATOM 1639 N N . GLU A 1 213 ? 20.045 -2.092 -59.271 1.00 87.94 213 GLU A N 1
ATOM 1640 C CA . GLU A 1 213 ? 21.254 -2.475 -60.012 1.00 87.94 213 GLU A CA 1
ATOM 1641 C C . GLU A 1 213 ? 21.453 -4.002 -60.122 1.00 87.94 213 GLU A C 1
ATOM 1643 O O . GLU A 1 213 ? 22.394 -4.458 -60.776 1.00 87.94 213 GLU A O 1
ATOM 1648 N N . LYS A 1 214 ? 20.556 -4.814 -59.535 1.00 84.38 214 LYS A N 1
ATOM 1649 C CA . LYS A 1 214 ? 20.642 -6.291 -59.469 1.00 84.38 214 LYS A CA 1
ATOM 1650 C C . LYS A 1 214 ? 21.986 -6.795 -58.933 1.00 84.38 214 LYS A C 1
ATOM 1652 O O . LYS A 1 214 ? 22.616 -7.689 -59.508 1.00 84.38 214 LYS A O 1
ATOM 1657 N N . ILE A 1 215 ? 22.418 -6.224 -57.816 1.00 85.25 215 ILE A N 1
ATOM 1658 C CA . ILE A 1 215 ? 23.661 -6.600 -57.140 1.00 85.25 215 ILE A CA 1
ATOM 1659 C C . ILE A 1 215 ? 23.475 -7.970 -56.462 1.00 85.25 215 ILE A C 1
ATOM 1661 O O . ILE A 1 215 ? 22.432 -8.256 -55.877 1.00 85.25 215 ILE A O 1
ATOM 1665 N N . SER A 1 216 ? 24.478 -8.851 -56.544 1.00 86.56 216 SER A N 1
ATOM 1666 C CA . SER A 1 216 ? 24.441 -10.161 -55.879 1.00 86.56 216 SER A CA 1
ATOM 1667 C C . SER A 1 216 ? 24.469 -10.022 -54.354 1.00 86.56 216 SER A C 1
ATOM 1669 O O . SER A 1 216 ? 25.185 -9.175 -53.821 1.00 86.56 216 SER A O 1
ATOM 1671 N N . CYS A 1 217 ? 23.761 -10.907 -53.644 1.00 79.31 217 CYS A N 1
ATOM 1672 C CA . CYS A 1 217 ? 23.637 -10.870 -52.182 1.00 79.31 217 CYS A CA 1
ATOM 1673 C C . CYS A 1 217 ? 24.991 -10.819 -51.454 1.00 79.31 217 CYS A C 1
ATOM 1675 O O . CYS A 1 217 ? 25.128 -10.082 -50.485 1.00 79.31 217 CYS A O 1
ATOM 1677 N N . ASP A 1 218 ? 26.008 -11.521 -51.962 1.00 85.81 218 ASP A N 1
ATOM 1678 C CA . ASP A 1 218 ? 27.349 -11.540 -51.360 1.00 85.81 218 ASP A CA 1
ATOM 1679 C C . ASP A 1 218 ? 28.030 -10.160 -51.372 1.00 85.81 218 ASP A C 1
ATOM 1681 O O . ASP A 1 218 ? 28.760 -9.818 -50.444 1.00 85.81 218 ASP A O 1
ATOM 1685 N N . ASN A 1 219 ? 27.750 -9.333 -52.386 1.00 82.62 219 ASN A N 1
ATOM 1686 C CA . ASN A 1 219 ? 28.291 -7.976 -52.475 1.00 82.62 219 ASN A CA 1
ATOM 1687 C C . ASN A 1 219 ? 27.515 -7.009 -51.570 1.00 82.62 219 ASN A C 1
ATOM 1689 O O . ASN A 1 219 ? 28.130 -6.167 -50.925 1.00 82.62 219 ASN A O 1
ATOM 1693 N N . LEU A 1 220 ? 26.192 -7.176 -51.449 1.00 84.81 220 LEU A N 1
ATOM 1694 C CA . LEU A 1 220 ? 25.370 -6.389 -50.520 1.00 84.81 220 LEU A CA 1
ATOM 1695 C C . LEU A 1 220 ? 25.773 -6.622 -49.059 1.00 84.81 220 LEU A C 1
ATOM 1697 O O . LEU A 1 220 ? 25.820 -5.681 -48.275 1.00 84.81 220 LEU A O 1
ATOM 1701 N N . VAL A 1 221 ? 26.124 -7.860 -48.698 1.00 85.81 221 VAL A N 1
ATOM 1702 C CA . VAL A 1 221 ? 26.624 -8.190 -47.354 1.00 85.81 221 VAL A CA 1
ATOM 1703 C C . VAL A 1 221 ? 27.949 -7.482 -47.063 1.00 85.81 221 VAL A C 1
ATOM 1705 O O . VAL A 1 221 ? 28.145 -6.989 -45.955 1.00 85.81 221 VAL A O 1
ATOM 1708 N N . LEU A 1 222 ? 28.858 -7.403 -48.039 1.00 85.00 222 LEU A N 1
ATOM 1709 C CA . LEU A 1 222 ? 30.125 -6.686 -47.872 1.00 85.00 222 LEU A CA 1
ATOM 1710 C C . LEU A 1 222 ? 29.914 -5.179 -47.705 1.00 85.00 222 LEU A C 1
ATOM 1712 O O . LEU A 1 222 ? 30.581 -4.571 -46.871 1.00 85.00 222 LEU A O 1
ATOM 1716 N N . GLU A 1 223 ? 28.980 -4.594 -48.456 1.00 85.38 223 GLU A N 1
ATOM 1717 C CA . GLU A 1 223 ? 28.644 -3.175 -48.336 1.00 85.38 223 GLU A CA 1
ATOM 1718 C C . GLU A 1 223 ? 28.018 -2.862 -46.974 1.00 85.38 223 GLU A C 1
ATOM 1720 O O . GLU A 1 223 ? 28.508 -1.976 -46.281 1.00 85.38 223 GLU A O 1
ATOM 1725 N N . ILE A 1 224 ? 27.034 -3.647 -46.526 1.00 86.88 224 ILE A N 1
ATOM 1726 C CA . ILE A 1 224 ? 26.388 -3.456 -45.217 1.00 86.88 224 ILE A CA 1
ATOM 1727 C C . ILE A 1 224 ? 27.388 -3.645 -44.067 1.00 86.88 224 ILE A C 1
ATOM 1729 O O . ILE A 1 224 ? 27.384 -2.862 -43.125 1.00 86.88 224 ILE A O 1
ATOM 1733 N N . ASN A 1 225 ? 28.295 -4.623 -44.154 1.00 83.81 225 ASN A N 1
ATOM 1734 C CA . ASN A 1 225 ? 29.342 -4.824 -43.142 1.00 83.81 225 ASN A CA 1
ATOM 1735 C C . ASN A 1 225 ? 30.405 -3.712 -43.132 1.00 83.81 225 ASN A C 1
ATOM 1737 O O . ASN A 1 225 ? 31.198 -3.632 -42.191 1.00 83.81 225 ASN A O 1
ATOM 1741 N N . SER A 1 226 ? 30.468 -2.894 -44.186 1.00 83.94 226 SER A N 1
ATOM 1742 C CA . SER A 1 226 ? 31.359 -1.733 -44.253 1.00 83.94 226 SER A CA 1
ATOM 1743 C C . SER A 1 226 ? 30.742 -0.465 -43.654 1.00 83.94 226 SER A C 1
ATOM 1745 O O . SER A 1 226 ? 31.493 0.447 -43.303 1.00 83.94 226 SER A O 1
ATOM 1747 N N . LEU A 1 227 ? 29.411 -0.433 -43.493 1.00 78.81 227 LEU A N 1
ATOM 1748 C CA . LEU A 1 227 ? 28.687 0.625 -42.789 1.00 78.81 227 LEU A CA 1
ATOM 1749 C C . LEU A 1 227 ? 28.919 0.459 -41.283 1.00 78.81 227 LEU A C 1
ATOM 1751 O O . LEU A 1 227 ? 28.765 -0.638 -40.744 1.00 78.81 227 LEU A O 1
ATOM 1755 N N . LYS A 1 228 ? 29.363 1.525 -40.619 1.00 61.50 228 LYS A N 1
ATOM 1756 C CA . LYS A 1 228 ? 29.849 1.504 -39.235 1.00 61.50 228 LYS A CA 1
ATOM 1757 C C . LYS A 1 228 ? 29.042 2.426 -38.346 1.00 61.50 228 LYS A C 1
ATOM 1759 O O . LYS A 1 228 ? 28.782 3.558 -38.803 1.00 61.50 228 LYS A O 1
#

InterPro domains:
  IPR011004 Trimeric LpxA-like superfamily [SSF51161] (2-97)
  IPR051956 eIF2B Complex Subunit Epsilon [PTHR45887] (2-228)
  IPR056764 EIF2B subunit epsilon/gamma, LbH domain [PF25084] (2-87)

Organism: Micrurus surinamensis (NCBI:txid129470)

Foldseek 3Di:
DAEDPCEAAEALEDAEECEYAENEYAYHNEYHEYNEYHECEYHYYNEYAEYNEYAYQEYHEACEYEYEQEYEDHQEYEYHNWYAAYNAYDDHNWYWALDAPPDPPPPPDDPDDDDDDDDDDDPPPPPDEPCVHRHVPTRTHTDDPPDPDPVCSVVVSCVVNNPPPPPPDDDDDDDDDDDDDDDDDDDDDDPPPVLVVVLVVVLVVLVVVCVVVVPDPVVSVVVNVVRD

Radius of gyration: 27.01 Å; chains: 1; bounding box: 50×54×78 Å

pLDDT: mean 71.5, std 21.92, range [31.41, 95.62]

Secondary structure (DSSP, 8-state):
-EE-SS-EE-TT-EE-TT-EEES-EE-TT-EE-TT-EEES-EE-TT-EE-TT-EEES-EE-TT-EE-TT-EE-TT-EE-TT-EE-SS-EEPTT-EEESS-TT----------------------------HHHH-TT-B-EEE--S---TTHHHHHHHHHH----------------------------S--HHHHHHHHHHHHHHHHHHHHHT--HHHHHHHHHH--

Sequence (228 aa):
SMLEENVLIGQGTSVGTKCCITNSVIGPNCKIGNGVLLDRAFLWNDVHIGDGVKIYQSIVCDEAEVKEDVTLNPHCVLTSQVVVGPNKVFPEGTVVSLHPADEEEYDEDEFSDDADVSKEESKVKQKGYNTEEVGLQGRGYLWKAADENDANQEEQRQSLWGLTVKTEEESESESDMSFGSEQIDSRTASPQMDDIKVFQNEVLGTLQRGEEEKISCDNLVLEINSLK